Protein AF-A0A7S2SC44-F1 (afdb_monomer)

Organism: NCBI:txid49252

Foldseek 3Di:
DDPVVVPWDDLVPFDQDDPPLCPQLVVLLVCCVVVVVQDDDDVVLCVQWQDDDPDDDDDPDDPVNLLVVLLPPPDDQDFSDHDDEPQLPDKGKFKAFAFADPPDDHTPCCVVRLSNLLSVQVSVCVQCVPDDAFRMKMKIKSTWGGFDADDDQVVDKDWKKKAKEDRKIAFFKAWSSDTHHRHVNIDTDGRHPITMTTDDMGGIMIMMIGIYGPNCPPRHRNVVRD

Mean predicted aligned error: 9.47 Å

Structure (mmCIF, N/CA/C/O backbone):
data_AF-A0A7S2SC44-F1
#
_entry.id   AF-A0A7S2SC44-F1
#
loop_
_atom_site.group_PDB
_atom_site.id
_atom_site.type_symbol
_atom_site.label_atom_id
_atom_site.label_alt_id
_atom_site.label_comp_id
_atom_site.label_asym_id
_atom_site.label_entity_id
_atom_site.label_seq_id
_atom_site.pdbx_PDB_ins_code
_atom_site.Cartn_x
_atom_site.Cartn_y
_atom_site.Cartn_z
_atom_site.occupancy
_atom_site.B_iso_or_equiv
_atom_site.auth_seq_id
_atom_site.auth_comp_id
_atom_site.auth_asym_id
_atom_site.auth_atom_id
_atom_site.pdbx_PDB_model_num
ATOM 1 N N . LYS A 1 1 ? -9.812 -7.711 30.835 1.00 39.62 1 LYS A N 1
ATOM 2 C CA . LYS A 1 1 ? -10.202 -7.037 29.581 1.00 39.62 1 LYS A CA 1
ATOM 3 C C . LYS A 1 1 ? -9.382 -5.769 29.458 1.00 39.62 1 LYS A C 1
ATOM 5 O O . LYS A 1 1 ? -9.345 -5.025 30.430 1.00 39.62 1 LYS A O 1
ATOM 10 N N . THR A 1 2 ? -8.684 -5.566 28.347 1.00 35.69 2 THR A N 1
ATOM 11 C CA . THR A 1 2 ? -7.930 -4.323 28.097 1.00 35.69 2 THR A CA 1
ATOM 12 C C . THR A 1 2 ? -8.835 -3.278 27.451 1.00 35.69 2 THR A C 1
ATOM 14 O O . THR A 1 2 ? -9.804 -3.631 26.785 1.00 35.69 2 THR A O 1
ATOM 17 N N . VAL A 1 3 ? -8.531 -1.991 27.645 1.00 40.31 3 VAL A N 1
ATOM 18 C CA . VAL A 1 3 ? -9.374 -0.860 27.197 1.00 40.31 3 VAL A CA 1
ATOM 19 C C . VAL A 1 3 ? -9.652 -0.893 25.681 1.00 40.31 3 VAL A C 1
ATOM 21 O O . VAL A 1 3 ? -10.729 -0.494 25.236 1.00 40.31 3 VAL A O 1
ATOM 24 N N . ALA A 1 4 ? -8.740 -1.466 24.887 1.00 40.41 4 ALA A N 1
ATOM 25 C CA . ALA A 1 4 ? -8.923 -1.693 23.452 1.00 40.41 4 ALA A CA 1
ATOM 26 C C . ALA A 1 4 ? -10.133 -2.596 23.115 1.00 40.41 4 ALA A C 1
ATOM 28 O O . ALA A 1 4 ? -10.842 -2.325 22.149 1.00 40.41 4 ALA A O 1
ATOM 29 N N . GLU A 1 5 ? -10.432 -3.614 23.932 1.00 40.12 5 GLU A N 1
ATOM 30 C CA . GLU A 1 5 ? -11.558 -4.544 23.715 1.00 40.12 5 GLU A CA 1
ATOM 31 C C . GLU A 1 5 ? -12.936 -3.894 23.943 1.00 40.12 5 GLU A C 1
ATOM 33 O O . GLU A 1 5 ? -13.954 -4.471 23.571 1.00 40.12 5 GLU A O 1
ATOM 38 N N . SER A 1 6 ? -12.988 -2.714 24.571 1.00 51.78 6 SER A N 1
ATOM 39 C CA . SER A 1 6 ? -14.230 -1.955 24.799 1.00 51.78 6 SER A CA 1
ATOM 40 C C . SER A 1 6 ? -14.512 -0.859 23.767 1.00 51.78 6 SER A C 1
ATOM 42 O O . SER A 1 6 ? -15.583 -0.258 23.818 1.00 51.78 6 SER A O 1
ATOM 44 N N . LEU A 1 7 ? -13.577 -0.574 22.853 1.00 61.06 7 LEU A N 1
ATOM 45 C CA . LEU A 1 7 ? -13.681 0.555 21.915 1.00 61.06 7 LEU A CA 1
ATOM 46 C C . LEU A 1 7 ? -14.099 0.160 20.494 1.00 61.06 7 LEU A C 1
ATOM 48 O O . LEU A 1 7 ? -14.551 1.021 19.742 1.00 61.06 7 LEU A O 1
ATOM 52 N N . PHE A 1 8 ? -13.969 -1.115 20.128 1.00 65.94 8 PHE A N 1
ATOM 53 C CA . PHE A 1 8 ? -14.279 -1.608 18.787 1.00 65.94 8 PHE A CA 1
ATOM 54 C C . PHE A 1 8 ? -15.405 -2.651 18.806 1.00 65.94 8 PHE A C 1
ATOM 56 O O . PHE A 1 8 ? -15.542 -3.385 19.788 1.00 65.94 8 PHE A O 1
ATOM 63 N N . PRO A 1 9 ? -16.200 -2.763 17.722 1.00 70.56 9 PRO A N 1
ATOM 64 C CA . PRO A 1 9 ? -17.076 -3.911 17.518 1.00 70.56 9 PRO A CA 1
ATOM 65 C C . PRO A 1 9 ? -16.283 -5.223 17.574 1.00 70.56 9 PRO A C 1
ATOM 67 O O . PRO A 1 9 ? -15.097 -5.259 17.244 1.00 70.56 9 PRO A O 1
ATOM 70 N N . SER A 1 10 ? -16.946 -6.315 17.955 1.00 76.56 10 SER A N 1
ATOM 71 C CA . SER A 1 10 ? -16.330 -7.645 17.912 1.00 76.56 10 SER A CA 1
ATOM 72 C C . SER A 1 10 ? -15.839 -7.959 16.498 1.00 76.56 10 SER A C 1
ATOM 74 O O . SER A 1 10 ? -16.552 -7.721 15.525 1.00 76.56 10 SER A O 1
ATOM 76 N N . ILE A 1 11 ? -14.666 -8.584 16.369 1.00 77.25 11 ILE A N 1
ATOM 77 C CA . ILE A 1 11 ? -14.170 -9.043 15.064 1.00 77.25 11 ILE A CA 1
ATOM 78 C C . ILE A 1 11 ? -15.158 -10.010 14.379 1.00 77.25 11 ILE A C 1
ATOM 80 O O . ILE A 1 11 ? -15.231 -10.067 13.157 1.00 77.25 11 ILE A O 1
ATOM 84 N N . GLY A 1 12 ? -15.985 -10.715 15.163 1.00 73.38 12 GLY A N 1
ATOM 85 C CA . GLY A 1 12 ? -17.048 -11.589 14.663 1.00 73.38 12 GLY A CA 1
ATOM 86 C C . GLY A 1 12 ? -18.268 -10.871 14.069 1.00 73.38 12 GLY A C 1
ATOM 87 O O . GLY A 1 12 ? -19.125 -11.546 13.510 1.00 73.38 12 GLY A O 1
ATOM 88 N N . SER A 1 13 ? -18.373 -9.538 14.173 1.00 76.62 13 SER A N 1
ATOM 89 C CA . SER A 1 13 ? -19.395 -8.739 13.471 1.00 76.62 13 SER A CA 1
ATOM 90 C C . SER A 1 13 ? -18.873 -8.068 12.195 1.00 76.62 13 SER A C 1
ATOM 92 O O . SER A 1 13 ? -19.578 -7.254 11.603 1.00 76.62 13 SER A O 1
ATOM 94 N N . VAL A 1 14 ? -17.637 -8.360 11.781 1.00 82.25 14 VAL A N 1
ATOM 95 C CA . VAL A 1 14 ? -17.070 -7.873 10.519 1.00 82.25 14 VAL A CA 1
ATOM 96 C C . VAL A 1 14 ? -17.658 -8.672 9.363 1.00 82.25 14 VAL A C 1
ATOM 98 O O . VAL A 1 14 ? -17.588 -9.900 9.377 1.00 82.25 14 VAL A O 1
ATOM 101 N N . ASP A 1 15 ? -18.174 -7.993 8.333 1.00 79.94 15 ASP A N 1
ATOM 102 C CA . ASP A 1 15 ? -18.515 -8.671 7.079 1.00 79.94 15 ASP A CA 1
ATOM 103 C C . ASP A 1 15 ? -17.244 -9.304 6.491 1.00 79.94 15 ASP A C 1
ATOM 105 O O . ASP A 1 15 ? -16.274 -8.610 6.154 1.00 79.94 15 ASP A O 1
ATOM 109 N N . SER A 1 16 ? -17.237 -10.634 6.433 1.00 81.00 16 SER A N 1
ATOM 110 C CA . SER A 1 16 ? -16.138 -11.455 5.931 1.00 81.00 16 SER A CA 1
ATOM 111 C C . SER A 1 16 ? -16.135 -11.572 4.407 1.00 81.00 16 SER A C 1
ATOM 113 O O . SER A 1 16 ? -15.175 -12.105 3.846 1.00 81.00 16 SER A O 1
ATOM 115 N N . LYS A 1 17 ? -17.170 -11.060 3.726 1.00 90.81 17 LYS A N 1
ATOM 116 C CA . LYS A 1 17 ? -17.253 -11.036 2.270 1.00 90.81 17 LYS A CA 1
ATOM 117 C C . LYS A 1 17 ? -16.131 -10.182 1.681 1.00 90.81 17 LYS A C 1
ATOM 119 O O . LYS A 1 17 ? -16.064 -8.970 1.874 1.00 90.81 17 LYS A O 1
ATOM 124 N N . VAL A 1 18 ? -15.268 -10.829 0.910 1.00 95.12 18 VAL A N 1
ATOM 125 C CA . VAL A 1 18 ? -14.276 -10.167 0.061 1.00 95.12 18 VAL A CA 1
ATOM 126 C C . VAL A 1 18 ? -14.953 -9.878 -1.284 1.00 95.12 18 VAL A C 1
ATOM 128 O O . VAL A 1 18 ? -15.581 -10.781 -1.839 1.00 95.12 18 VAL A O 1
ATOM 131 N N . PRO A 1 19 ? -14.895 -8.655 -1.838 1.00 97.00 19 PRO A N 1
ATOM 132 C CA . PRO A 1 19 ? -15.383 -8.425 -3.194 1.00 97.00 19 PRO A CA 1
ATOM 133 C C . PRO A 1 19 ? -14.444 -9.097 -4.206 1.00 97.00 19 PRO A C 1
ATOM 135 O O . PRO A 1 19 ? -13.227 -8.966 -4.079 1.00 97.00 19 PRO A O 1
ATOM 138 N N . LEU A 1 20 ? -15.005 -9.754 -5.232 1.00 97.06 20 LEU A N 1
ATOM 139 C CA . LEU A 1 20 ? -14.277 -10.550 -6.243 1.00 97.06 20 LEU A CA 1
ATOM 140 C C . LEU A 1 20 ? -13.011 -9.861 -6.789 1.00 97.06 20 LEU A C 1
ATOM 142 O O . LEU A 1 20 ? -11.980 -10.502 -6.971 1.00 97.06 20 LEU A O 1
ATOM 146 N N . LEU A 1 21 ? -13.080 -8.542 -6.998 1.00 97.75 21 LEU A N 1
ATOM 147 C CA . LEU A 1 21 ? -11.976 -7.707 -7.479 1.00 97.75 21 LEU A CA 1
ATOM 148 C C . LEU A 1 21 ? -10.699 -7.813 -6.616 1.00 97.75 21 LEU A C 1
ATOM 150 O O . LEU A 1 21 ? -9.591 -7.763 -7.142 1.00 97.75 21 LEU A O 1
ATOM 154 N N . TYR A 1 22 ? -10.845 -7.992 -5.302 1.00 98.44 22 TYR A N 1
ATOM 155 C CA . TYR A 1 22 ? -9.735 -8.025 -4.347 1.00 98.44 22 TYR A CA 1
ATOM 156 C C . TYR A 1 22 ? -9.270 -9.443 -3.985 1.00 98.44 22 TYR A C 1
ATOM 158 O O . TYR A 1 22 ? -8.195 -9.592 -3.403 1.00 98.44 22 TYR A O 1
ATOM 166 N N . GLU A 1 23 ? -10.036 -10.491 -4.314 1.00 97.81 23 GLU A N 1
ATOM 167 C CA . GLU A 1 23 ? -9.768 -11.865 -3.856 1.00 97.81 23 GLU A CA 1
ATOM 168 C C . GLU A 1 23 ? -8.374 -12.365 -4.251 1.00 97.81 23 GLU A C 1
ATOM 170 O O . GLU A 1 23 ? -7.640 -12.882 -3.406 1.00 97.81 23 GLU A O 1
ATOM 175 N N . LYS A 1 24 ? -7.972 -12.170 -5.515 1.00 98.56 24 LYS A N 1
ATOM 176 C CA . LYS A 1 24 ? -6.647 -12.571 -6.022 1.00 98.56 24 LYS A CA 1
ATOM 177 C C . LYS A 1 24 ? -5.521 -11.934 -5.201 1.00 98.56 24 LYS A C 1
ATOM 179 O O . LYS A 1 24 ? -4.606 -12.629 -4.763 1.00 98.56 24 LYS A O 1
ATOM 184 N N . VAL A 1 25 ? -5.612 -10.625 -4.967 1.00 98.62 25 VAL A N 1
ATOM 185 C CA . VAL A 1 25 ? -4.594 -9.841 -4.257 1.00 98.62 25 VAL A CA 1
ATOM 186 C C . VAL A 1 25 ? -4.558 -10.192 -2.771 1.00 98.62 25 VAL A C 1
ATOM 188 O O . VAL A 1 25 ? -3.480 -10.446 -2.241 1.00 98.62 25 VAL A O 1
ATOM 191 N N . LEU A 1 26 ? -5.711 -10.294 -2.104 1.00 98.31 26 LEU A N 1
ATOM 192 C CA . LEU A 1 26 ? -5.779 -10.671 -0.690 1.00 98.31 26 LEU A CA 1
ATOM 193 C C . LEU A 1 26 ? -5.256 -12.095 -0.442 1.00 98.31 26 LEU A C 1
ATOM 195 O O . LEU A 1 26 ? -4.536 -12.327 0.529 1.00 98.31 26 LEU A O 1
ATOM 199 N N . ASN A 1 27 ? -5.550 -13.040 -1.339 1.00 98.31 27 ASN A N 1
ATOM 200 C CA . ASN A 1 27 ? -5.006 -14.396 -1.258 1.00 98.31 27 ASN A CA 1
ATOM 201 C C . ASN A 1 27 ? -3.477 -14.417 -1.426 1.00 98.31 27 ASN A C 1
ATOM 203 O O . ASN A 1 27 ? -2.796 -15.161 -0.721 1.00 98.31 27 ASN A O 1
ATOM 207 N N . LEU A 1 28 ? -2.920 -13.590 -2.317 1.00 98.44 28 LEU A N 1
ATOM 208 C CA . LEU A 1 28 ? -1.469 -13.456 -2.494 1.00 98.44 28 LEU A CA 1
ATOM 209 C C . LEU A 1 28 ? -0.793 -12.747 -1.309 1.00 98.44 28 LEU A C 1
ATOM 211 O O . LEU A 1 28 ? 0.295 -13.155 -0.908 1.00 98.44 28 LEU A O 1
ATOM 215 N N . LEU A 1 29 ? -1.447 -11.754 -0.698 1.00 97.50 29 LEU A N 1
ATOM 216 C CA . LEU A 1 29 ? -0.980 -11.094 0.528 1.00 97.50 29 LEU A CA 1
ATOM 217 C C . LEU A 1 29 ? -0.904 -12.067 1.709 1.00 97.50 29 LEU A C 1
ATOM 219 O O . LEU A 1 29 ? 0.131 -12.139 2.366 1.00 97.50 29 LEU A O 1
ATOM 223 N N . ARG A 1 30 ? -1.955 -12.868 1.926 1.00 95.69 30 ARG A N 1
ATOM 224 C CA . ARG A 1 30 ? -1.977 -13.916 2.959 1.00 95.69 30 ARG A CA 1
ATOM 225 C C . ARG A 1 30 ? -0.910 -14.980 2.724 1.00 95.69 30 ARG A C 1
ATOM 227 O O . ARG A 1 30 ? -0.203 -15.339 3.658 1.00 95.69 30 ARG A O 1
ATOM 234 N N . LYS A 1 31 ? -0.732 -15.435 1.476 1.00 96.31 31 LYS A N 1
ATOM 235 C CA . LYS A 1 31 ? 0.372 -16.341 1.113 1.00 96.31 31 LYS A C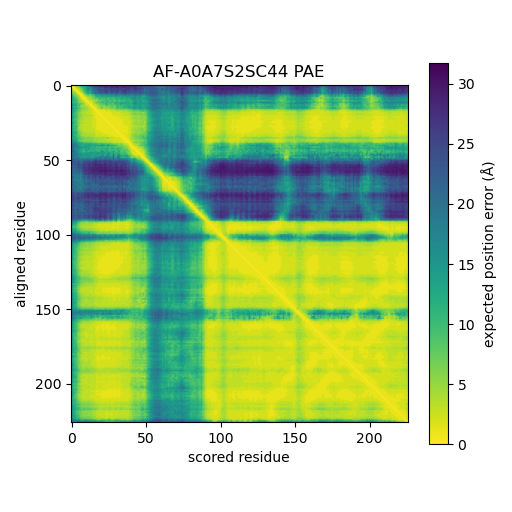A 1
ATOM 236 C C . LYS A 1 31 ? 1.732 -15.737 1.464 1.00 96.31 31 LYS A C 1
ATOM 238 O O . LYS A 1 31 ? 2.528 -16.411 2.110 1.00 96.31 31 LYS A O 1
ATOM 243 N N . ALA A 1 32 ? 1.981 -14.482 1.080 1.00 94.31 32 ALA A N 1
ATOM 244 C CA . ALA A 1 32 ? 3.227 -13.776 1.375 1.00 94.31 32 ALA A CA 1
ATOM 245 C C . ALA A 1 32 ? 3.472 -13.634 2.888 1.00 94.31 32 ALA A C 1
ATOM 247 O O . ALA A 1 32 ? 4.596 -13.846 3.337 1.00 94.31 32 ALA A O 1
ATOM 248 N N . ASP A 1 33 ? 2.434 -13.352 3.678 1.00 91.19 33 ASP A N 1
ATOM 249 C CA . ASP A 1 33 ? 2.507 -13.315 5.143 1.00 91.19 33 ASP A CA 1
ATOM 250 C C . ASP A 1 33 ? 2.930 -14.674 5.729 1.00 91.19 33 ASP A C 1
ATOM 252 O O . ASP A 1 33 ? 3.944 -14.779 6.417 1.00 91.19 33 ASP A O 1
ATOM 256 N N . THR A 1 34 ? 2.232 -15.748 5.345 1.00 91.19 34 THR A N 1
ATOM 257 C CA . THR A 1 34 ? 2.522 -17.122 5.801 1.00 91.19 34 THR A CA 1
ATOM 258 C C . THR A 1 34 ? 3.804 -17.739 5.231 1.00 91.19 34 THR A C 1
ATOM 260 O O . THR A 1 34 ? 4.152 -18.854 5.602 1.00 91.19 34 THR A O 1
ATOM 263 N N . SER A 1 35 ? 4.497 -17.062 4.310 1.00 90.62 35 SER A N 1
ATOM 264 C CA . SER A 1 35 ? 5.649 -17.632 3.592 1.00 90.62 35 SER A CA 1
ATOM 265 C C . SER A 1 35 ? 6.975 -17.573 4.354 1.00 90.62 35 SER A C 1
ATOM 267 O O . SER A 1 35 ? 7.967 -18.089 3.852 1.00 90.62 35 SER A O 1
ATOM 269 N N . GLU A 1 36 ? 7.026 -16.868 5.489 1.00 86.50 36 GLU A N 1
ATOM 270 C CA . GLU A 1 36 ? 8.256 -16.468 6.206 1.00 86.50 36 GLU A CA 1
ATOM 271 C C . GLU A 1 36 ? 9.220 -15.567 5.395 1.00 86.50 36 GLU A C 1
ATOM 273 O O . GLU A 1 36 ? 10.149 -14.989 5.957 1.00 86.50 36 GLU A O 1
ATOM 278 N N . LEU A 1 37 ? 8.964 -15.338 4.100 1.00 88.56 37 LEU A N 1
ATOM 279 C CA . LEU A 1 37 ? 9.754 -14.463 3.225 1.00 88.56 37 LEU A CA 1
ATOM 280 C C . LEU A 1 37 ? 9.399 -12.973 3.360 1.00 88.56 37 LEU A C 1
ATOM 282 O O . LEU A 1 37 ? 9.988 -12.147 2.657 1.00 88.56 37 LEU A O 1
ATOM 286 N N . TRP A 1 38 ? 8.429 -12.606 4.210 1.00 86.50 38 TRP A N 1
ATOM 287 C CA . TRP A 1 38 ? 8.010 -11.211 4.383 1.00 86.50 38 TRP A CA 1
ATOM 288 C C . TRP A 1 38 ? 9.205 -10.345 4.838 1.00 86.50 38 TRP A C 1
ATOM 290 O O . TRP A 1 38 ? 9.718 -10.556 5.939 1.00 86.50 38 TRP A O 1
ATOM 300 N N . PRO A 1 39 ? 9.659 -9.354 4.041 1.00 82.31 39 PRO A N 1
ATOM 301 C CA . PRO A 1 39 ? 10.888 -8.626 4.328 1.00 82.31 39 PRO A CA 1
ATOM 302 C C . PRO A 1 39 ? 10.847 -7.886 5.661 1.00 82.31 39 PRO A C 1
ATOM 304 O O . PRO A 1 39 ? 9.829 -7.297 6.039 1.00 82.31 39 PRO A O 1
ATOM 307 N N . THR A 1 40 ? 11.994 -7.829 6.335 1.00 70.31 40 THR A N 1
ATOM 308 C CA . THR A 1 40 ? 12.164 -6.980 7.512 1.00 70.31 40 THR A CA 1
ATOM 309 C C . THR A 1 40 ? 11.935 -5.513 7.142 1.00 70.31 40 THR A C 1
ATOM 311 O O . THR A 1 40 ? 12.553 -4.962 6.228 1.00 70.31 40 THR A O 1
ATOM 314 N N . THR A 1 41 ? 11.018 -4.867 7.862 1.00 69.12 41 THR A N 1
ATOM 315 C CA . THR A 1 41 ? 10.720 -3.441 7.694 1.00 69.12 41 THR A CA 1
ATOM 316 C C . THR A 1 41 ? 11.985 -2.617 7.938 1.00 69.12 41 THR A C 1
A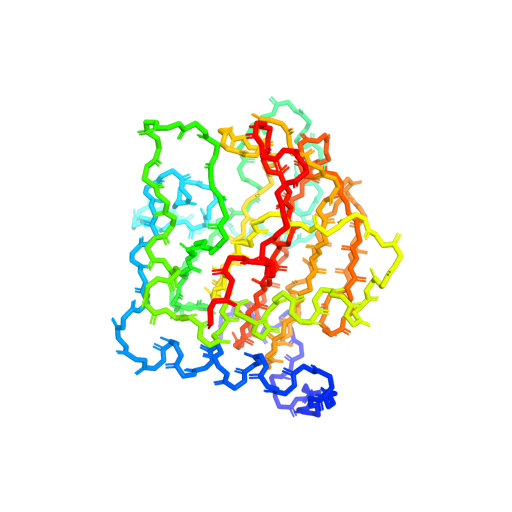TOM 318 O O . THR A 1 41 ? 12.647 -2.781 8.961 1.00 69.12 41 THR A O 1
ATOM 321 N N . THR A 1 42 ? 12.319 -1.698 7.027 1.00 62.38 42 THR A N 1
ATOM 322 C CA . THR A 1 42 ? 13.527 -0.869 7.184 1.00 62.38 42 THR A CA 1
ATOM 323 C C . THR A 1 42 ? 13.438 0.032 8.427 1.00 62.38 42 THR A C 1
ATOM 325 O O . THR A 1 42 ? 12.35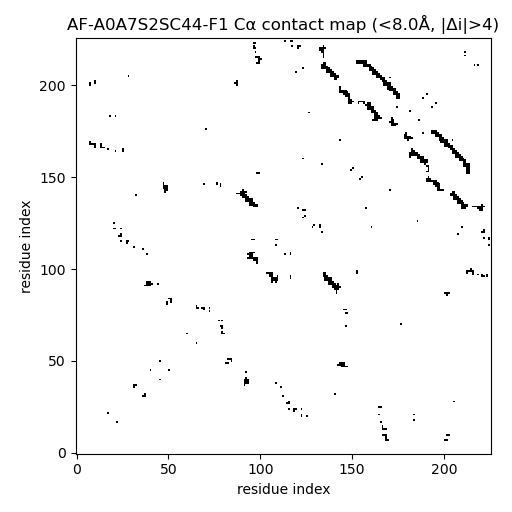1 0.542 8.716 1.00 62.38 42 THR A O 1
ATOM 328 N N . PRO A 1 43 ? 14.555 0.338 9.119 1.00 53.22 43 PRO A N 1
ATOM 329 C CA . PRO A 1 43 ? 14.531 1.182 10.319 1.00 53.22 43 PRO A CA 1
ATOM 330 C C . PRO A 1 43 ? 13.854 2.543 10.108 1.00 53.22 43 PRO A C 1
ATOM 332 O O . PRO A 1 43 ? 13.098 3.005 10.955 1.00 53.22 43 PRO A O 1
ATOM 335 N N . LYS A 1 44 ? 14.025 3.163 8.930 1.00 58.66 44 LYS A N 1
ATOM 336 C CA . LYS A 1 44 ? 13.341 4.423 8.589 1.00 58.66 44 LYS A CA 1
ATOM 337 C C . LYS A 1 44 ? 11.812 4.286 8.552 1.00 58.66 44 LYS A C 1
ATOM 339 O O . LYS A 1 44 ? 11.129 5.216 8.969 1.00 58.66 44 LYS A O 1
ATOM 344 N N . ARG A 1 45 ? 11.273 3.149 8.088 1.00 59.25 45 ARG A N 1
ATOM 345 C CA . ARG A 1 45 ? 9.827 2.862 8.142 1.00 59.25 45 ARG A CA 1
ATOM 346 C C . ARG A 1 45 ? 9.378 2.477 9.556 1.00 59.25 45 ARG A C 1
ATOM 348 O O . ARG A 1 45 ? 8.316 2.920 9.975 1.00 59.25 45 ARG A O 1
ATOM 355 N N . GLN A 1 46 ? 10.207 1.766 10.325 1.00 56.41 46 GLN A N 1
ATOM 356 C CA . GLN A 1 46 ? 9.922 1.463 11.737 1.00 56.41 46 GLN A CA 1
ATOM 357 C C . GLN A 1 46 ? 9.743 2.732 12.595 1.00 56.41 46 GLN A C 1
ATOM 359 O O . GLN A 1 46 ? 8.920 2.722 13.500 1.00 56.41 46 GLN A O 1
ATOM 364 N N . LEU A 1 47 ? 10.439 3.839 12.290 1.00 49.00 47 LEU A N 1
ATOM 365 C CA . LEU A 1 47 ? 10.294 5.116 13.015 1.00 49.00 47 LEU A CA 1
ATOM 366 C C . LEU A 1 47 ? 8.915 5.786 12.839 1.00 49.00 47 LEU A C 1
ATOM 368 O O . LEU A 1 47 ? 8.415 6.419 13.775 1.00 49.00 47 LEU A O 1
ATOM 372 N N . VAL A 1 48 ? 8.312 5.681 11.647 1.00 52.25 48 VAL A N 1
ATOM 373 C CA . VAL A 1 48 ? 6.968 6.229 11.360 1.00 52.25 48 VAL A CA 1
ATOM 374 C C . VAL A 1 48 ? 5.852 5.241 11.685 1.00 52.25 48 VAL A C 1
ATOM 376 O O . VAL A 1 48 ? 4.736 5.660 11.980 1.00 52.25 48 VAL A O 1
ATOM 379 N N . MET A 1 49 ? 6.147 3.944 11.695 1.00 52.47 49 MET A N 1
ATOM 380 C CA . MET A 1 49 ? 5.291 2.939 12.315 1.00 52.47 49 MET A CA 1
ATOM 381 C C . MET A 1 49 ? 5.343 3.078 13.845 1.00 52.47 49 MET A C 1
ATOM 383 O O . MET A 1 49 ? 6.243 3.701 14.415 1.00 52.47 49 MET A O 1
ATOM 387 N N . ILE A 1 50 ? 4.345 2.536 14.538 1.00 51.47 50 ILE A N 1
ATOM 388 C CA . ILE A 1 50 ? 4.365 2.495 16.002 1.00 51.47 50 ILE A CA 1
ATOM 389 C C . ILE A 1 50 ? 5.255 1.325 16.436 1.00 51.47 50 ILE A C 1
ATOM 391 O O . ILE A 1 50 ? 4.805 0.187 16.498 1.00 51.47 50 ILE A O 1
ATOM 395 N N . SER A 1 51 ? 6.530 1.620 16.700 1.00 35.59 51 SER A N 1
ATOM 396 C CA . SER A 1 51 ? 7.468 0.699 17.347 1.00 35.59 51 SER A CA 1
ATOM 397 C C . SER A 1 51 ? 7.413 0.823 18.869 1.00 35.59 51 SER A C 1
ATOM 399 O O . SER A 1 51 ? 7.233 1.919 19.412 1.00 35.59 51 SER A O 1
ATOM 401 N N . THR A 1 52 ? 7.620 -0.303 19.536 1.00 45.69 52 THR A N 1
ATOM 402 C CA . THR A 1 52 ? 7.582 -0.483 20.983 1.00 45.69 52 THR A CA 1
ATOM 403 C C . THR A 1 52 ? 8.976 -0.533 21.587 1.00 45.69 52 THR A C 1
ATOM 405 O O . THR A 1 52 ? 9.849 -1.232 21.090 1.00 45.69 52 THR A O 1
ATOM 408 N N . ASN A 1 53 ? 9.148 0.187 22.692 1.00 31.69 53 ASN A N 1
ATOM 409 C CA . ASN A 1 53 ? 10.126 -0.138 23.720 1.00 31.69 53 ASN A CA 1
ATOM 410 C C . ASN A 1 53 ? 9.344 -0.359 25.017 1.00 31.69 53 ASN A C 1
ATOM 412 O O . ASN A 1 53 ? 8.297 0.262 25.229 1.00 31.69 53 ASN A O 1
ATOM 416 N N . GLU A 1 54 ? 9.856 -1.241 25.866 1.00 37.62 54 GLU A N 1
ATOM 417 C CA . GLU A 1 54 ? 9.443 -1.312 27.265 1.00 37.62 54 GLU A CA 1
ATOM 418 C C . GLU A 1 54 ? 9.873 -0.021 27.996 1.00 37.62 54 GLU A C 1
ATOM 420 O O . GLU A 1 54 ? 10.679 0.750 27.475 1.00 37.62 54 GLU A O 1
ATOM 425 N N . ASP A 1 55 ? 9.304 0.221 29.179 1.00 38.06 55 ASP A N 1
ATOM 426 C CA . ASP A 1 55 ? 9.451 1.447 29.983 1.00 38.06 55 ASP A CA 1
ATOM 427 C C . ASP A 1 55 ? 8.800 2.732 29.430 1.00 38.06 55 ASP A C 1
ATOM 429 O O . ASP A 1 55 ? 9.473 3.690 29.064 1.00 38.06 55 ASP A O 1
ATOM 433 N N . GLU A 1 56 ? 7.469 2.839 29.547 1.00 39.97 56 GLU A N 1
ATOM 434 C CA . GLU A 1 56 ? 6.863 4.074 30.078 1.00 39.97 56 GLU A CA 1
ATOM 435 C C . GLU A 1 56 ? 5.475 3.819 30.702 1.00 39.97 56 GLU A C 1
ATOM 437 O O . GLU A 1 56 ? 4.735 2.919 30.301 1.00 39.97 56 GLU A O 1
ATOM 442 N N . LYS A 1 57 ? 5.152 4.572 31.762 1.00 37.41 57 LYS A N 1
ATOM 443 C CA . LYS A 1 57 ? 3.999 4.314 32.645 1.00 37.41 57 LYS A CA 1
ATOM 444 C C . LYS A 1 57 ? 2.660 4.641 31.980 1.00 37.41 57 LYS A C 1
ATOM 446 O O . LYS A 1 57 ? 2.547 5.596 31.216 1.00 37.41 57 LYS A O 1
ATOM 451 N N . GLU A 1 58 ? 1.629 3.886 32.360 1.00 39.38 58 GLU A N 1
ATOM 452 C CA . GLU A 1 58 ? 0.242 4.096 31.936 1.00 39.38 58 GLU A CA 1
ATOM 453 C C . GLU A 1 58 ? -0.235 5.524 32.240 1.00 39.38 58 GLU A C 1
ATOM 455 O O . GLU A 1 58 ? -0.400 5.915 33.393 1.00 39.38 58 GLU A O 1
ATOM 460 N N . ASN A 1 59 ? -0.488 6.289 31.177 1.00 38.94 59 ASN A N 1
ATOM 461 C CA . ASN A 1 59 ? -1.322 7.482 31.203 1.00 38.94 59 ASN A CA 1
ATOM 462 C C . ASN A 1 59 ? -2.539 7.199 30.316 1.00 38.94 59 ASN A C 1
ATOM 464 O O . ASN A 1 59 ? -2.438 7.249 29.088 1.00 38.94 59 ASN A O 1
ATOM 468 N N . ASP A 1 60 ? -3.677 6.892 30.947 1.00 39.06 60 ASP A N 1
ATOM 469 C CA . ASP A 1 60 ? -4.976 6.639 30.305 1.00 39.06 60 ASP A CA 1
ATOM 470 C C . ASP A 1 60 ? -5.531 7.911 29.631 1.00 39.06 60 ASP A C 1
ATOM 472 O O . ASP A 1 60 ? -6.481 8.559 30.074 1.00 39.06 60 ASP A O 1
ATOM 476 N N . THR A 1 61 ? -4.923 8.297 28.511 1.00 42.47 61 THR A N 1
ATOM 477 C CA . THR A 1 61 ? -5.471 9.307 27.603 1.00 42.47 61 THR A CA 1
ATOM 478 C C . THR A 1 61 ? -6.498 8.669 26.673 1.00 42.47 61 THR A C 1
ATOM 480 O O . THR A 1 61 ? -6.150 7.933 25.752 1.00 42.47 61 THR A O 1
ATOM 483 N N . CYS A 1 62 ? -7.776 8.987 26.902 1.00 41.75 62 CYS A N 1
ATOM 484 C CA . CYS A 1 62 ? -8.900 8.554 26.068 1.00 41.75 62 CYS A CA 1
ATOM 485 C C . CYS A 1 62 ? -8.662 8.848 24.571 1.00 41.75 62 CYS A C 1
ATOM 487 O O . CYS A 1 62 ? -8.094 9.884 24.214 1.00 41.75 62 CYS A O 1
ATOM 489 N N . LEU A 1 63 ? -9.158 7.971 23.688 1.00 40.97 63 LEU A N 1
ATOM 490 C CA . LEU A 1 63 ? -9.004 8.076 22.230 1.00 40.97 63 LEU A CA 1
ATOM 491 C C . LEU A 1 63 ? -9.427 9.453 21.682 1.00 40.97 63 LEU A C 1
ATOM 493 O O . LEU A 1 63 ? -8.796 9.965 20.759 1.00 40.97 63 LEU A O 1
ATOM 497 N N . SER A 1 64 ? -10.452 10.078 22.271 1.00 39.03 64 SER A N 1
ATOM 498 C CA . SER A 1 64 ? -10.902 11.431 21.919 1.00 39.03 64 SER A CA 1
ATOM 499 C C . SER A 1 64 ? -9.880 12.512 22.285 1.00 39.03 64 SER A C 1
ATOM 501 O O . SER A 1 64 ? -9.612 13.390 21.470 1.00 39.03 64 SER A O 1
ATOM 503 N N . ALA A 1 65 ? -9.241 12.426 23.455 1.00 44.25 65 ALA A N 1
ATOM 504 C CA . ALA A 1 65 ? -8.167 13.337 23.853 1.00 44.25 65 ALA A CA 1
ATOM 505 C C . ALA A 1 65 ? -6.927 13.171 22.957 1.00 44.25 65 ALA A C 1
ATOM 507 O O . ALA A 1 65 ? -6.307 14.160 22.568 1.00 44.25 65 ALA A O 1
ATOM 508 N N . ALA A 1 66 ? -6.605 11.935 22.566 1.00 45.47 66 ALA A N 1
ATOM 509 C CA . ALA A 1 66 ? -5.527 11.651 21.624 1.00 45.47 66 ALA A CA 1
ATOM 510 C C . ALA A 1 66 ? -5.851 12.124 20.188 1.00 45.47 66 ALA A C 1
ATOM 512 O O . ALA A 1 66 ? -4.977 12.674 19.523 1.00 45.47 66 ALA A O 1
ATOM 513 N N . LEU A 1 67 ? -7.105 12.010 19.727 1.00 46.06 67 LEU A N 1
ATOM 514 C CA . LEU A 1 67 ? -7.579 12.593 18.459 1.00 46.06 67 LEU A CA 1
ATOM 515 C C . LEU A 1 67 ? -7.475 14.125 18.458 1.00 46.06 67 LEU A C 1
ATOM 517 O O . LEU A 1 67 ? -6.900 14.691 17.530 1.00 46.06 67 LEU A O 1
ATOM 521 N N . ILE A 1 68 ? -7.954 14.786 19.517 1.00 51.66 68 ILE A N 1
ATOM 522 C CA . ILE A 1 68 ? -7.853 16.245 19.682 1.00 51.66 68 ILE A CA 1
ATOM 523 C C . ILE A 1 68 ? -6.380 16.677 19.682 1.00 51.66 68 ILE A C 1
ATOM 525 O O . ILE A 1 68 ? -6.011 17.607 18.968 1.00 51.66 68 ILE A O 1
ATOM 529 N N . LYS A 1 69 ? -5.513 15.962 20.414 1.00 52.09 69 LYS A N 1
ATOM 530 C CA . LYS A 1 69 ? -4.061 16.201 20.437 1.00 52.09 69 LYS A CA 1
ATOM 531 C C . LYS A 1 69 ? -3.401 15.952 19.075 1.00 52.09 69 LYS A C 1
ATOM 533 O O . LYS A 1 69 ? -2.484 16.677 18.711 1.00 52.09 69 LYS A O 1
ATOM 538 N N . ALA A 1 70 ? -3.855 14.965 18.299 1.00 48.78 70 ALA A N 1
ATOM 539 C CA . ALA A 1 70 ? -3.357 14.711 16.945 1.00 48.78 70 ALA A CA 1
ATOM 540 C C . ALA A 1 70 ? -3.714 15.856 15.987 1.00 48.78 70 ALA A C 1
ATOM 542 O O . ALA A 1 70 ? -2.854 16.304 15.225 1.00 48.78 70 ALA A O 1
ATOM 543 N N . GLN A 1 71 ? -4.957 16.342 16.060 1.00 50.56 71 GLN A N 1
ATOM 544 C CA . GLN A 1 71 ? -5.472 17.459 15.266 1.00 50.56 71 GLN A CA 1
ATOM 545 C C . GLN A 1 71 ? -4.816 18.797 15.647 1.00 50.56 71 GLN A C 1
ATOM 547 O O . GLN A 1 71 ? -4.512 19.589 14.761 1.00 50.56 71 GLN A O 1
ATOM 552 N N . SER A 1 72 ? -4.525 19.035 16.932 1.00 52.06 72 SER A N 1
ATOM 553 C CA . SER A 1 72 ? -3.866 20.267 17.397 1.00 52.06 72 SER A CA 1
ATOM 554 C C . SER A 1 72 ? -2.336 20.270 17.263 1.00 52.06 72 SER A C 1
ATOM 556 O O . SER A 1 72 ? -1.729 21.340 17.312 1.00 52.06 72 SER A O 1
ATOM 558 N N . ASN A 1 73 ? -1.690 19.115 17.043 1.00 48.25 73 ASN A N 1
ATOM 559 C CA . ASN A 1 73 ? -0.241 19.018 16.809 1.00 48.25 73 ASN A CA 1
ATOM 560 C C . ASN A 1 73 ? 0.157 19.458 15.383 1.00 48.25 73 ASN A C 1
ATOM 562 O O . ASN A 1 73 ? 0.637 18.660 14.577 1.00 48.25 73 ASN A O 1
ATOM 566 N N . SER A 1 74 ? -0.012 20.745 15.076 1.00 46.38 74 SER A N 1
ATOM 567 C CA . SER A 1 74 ? 0.489 21.370 13.842 1.00 46.38 74 SER A CA 1
ATOM 568 C C . SER A 1 74 ? 2.006 21.616 13.864 1.00 46.38 74 SER A C 1
ATOM 570 O O . SER A 1 74 ? 2.636 21.647 12.811 1.00 46.38 74 SER A O 1
ATOM 572 N N . GLY A 1 75 ? 2.602 21.775 15.055 1.00 42.31 75 GLY A N 1
ATOM 573 C CA . GLY A 1 75 ? 4.005 22.181 15.222 1.00 42.31 75 GLY A CA 1
ATOM 574 C C . GLY A 1 75 ? 4.997 21.088 15.642 1.00 42.31 75 GLY A C 1
ATOM 575 O O . GLY A 1 75 ? 6.197 21.263 15.441 1.00 42.31 75 GLY A O 1
ATOM 576 N N . THR A 1 76 ? 4.550 19.962 16.216 1.00 41.53 76 THR A N 1
ATOM 577 C CA . THR A 1 76 ? 5.463 18.896 16.678 1.00 41.53 76 THR A CA 1
ATOM 578 C C . THR A 1 76 ? 5.212 17.575 15.955 1.00 41.53 76 THR A C 1
ATOM 580 O O . THR A 1 76 ? 4.084 17.094 15.864 1.00 41.53 76 THR A O 1
ATOM 583 N N . ARG A 1 77 ? 6.290 16.940 15.471 1.00 44.06 77 ARG A N 1
ATOM 584 C CA . ARG A 1 77 ? 6.271 15.605 14.833 1.00 44.06 77 ARG A CA 1
ATOM 585 C C . ARG A 1 77 ? 6.036 14.452 15.831 1.00 44.06 77 ARG A C 1
ATOM 587 O O . ARG A 1 77 ? 6.305 13.298 15.514 1.00 44.06 77 ARG A O 1
ATOM 594 N N . ALA A 1 78 ? 5.578 14.752 17.046 1.00 41.38 78 ALA A N 1
ATOM 595 C CA . ALA A 1 78 ? 5.339 13.764 18.088 1.00 41.38 78 ALA A CA 1
ATOM 596 C C . ALA A 1 78 ? 3.985 13.065 17.885 1.00 41.38 78 ALA A C 1
ATOM 598 O O . ALA A 1 78 ? 2.964 13.713 17.629 1.00 41.38 78 ALA A O 1
ATOM 599 N N . SER A 1 79 ? 3.975 11.738 18.040 1.00 41.22 79 SER A N 1
ATOM 600 C CA . SER A 1 79 ? 2.744 10.942 18.045 1.00 41.22 79 SER A CA 1
ATOM 601 C C . SER A 1 79 ? 1.810 11.407 19.164 1.00 41.22 79 SER A C 1
ATOM 603 O O . SER A 1 79 ? 2.242 11.631 20.294 1.00 41.22 79 SER A O 1
ATOM 605 N N . ALA A 1 80 ? 0.515 11.512 18.868 1.00 39.06 80 ALA A N 1
ATOM 606 C CA . ALA A 1 80 ? -0.505 11.749 19.888 1.00 39.06 80 ALA A CA 1
ATOM 607 C C . ALA A 1 80 ? -0.929 10.463 20.629 1.00 39.06 80 ALA A C 1
ATOM 609 O O . ALA A 1 80 ? -1.701 10.548 21.581 1.00 39.06 80 ALA A O 1
ATOM 610 N N . TYR A 1 81 ? -0.422 9.302 20.198 1.00 41.31 81 TYR A N 1
ATOM 611 C CA . TYR A 1 81 ? -0.779 7.975 20.697 1.00 41.31 81 TYR A CA 1
ATOM 612 C C . TYR A 1 81 ? 0.463 7.161 21.087 1.00 41.31 81 TYR A C 1
ATOM 614 O O . TYR A 1 81 ? 1.468 7.186 20.365 1.00 41.31 81 TYR A O 1
ATOM 622 N N . THR A 1 82 ? 0.332 6.372 22.154 1.00 38.97 82 THR A N 1
ATOM 623 C CA . THR A 1 82 ? 1.307 5.381 22.636 1.00 38.97 82 THR A CA 1
ATOM 624 C C . THR A 1 82 ? 0.563 4.059 22.838 1.00 38.97 82 THR A C 1
ATOM 626 O O . THR A 1 82 ? -0.479 4.054 23.487 1.00 38.97 82 THR A O 1
ATOM 629 N N . PHE A 1 83 ? 1.056 2.950 22.276 1.00 42.88 83 PHE A N 1
ATOM 630 C CA . PHE A 1 83 ? 0.398 1.635 22.333 1.00 42.88 83 PHE A CA 1
ATOM 631 C C . PHE A 1 83 ? 1.417 0.502 22.543 1.00 42.88 83 PHE A C 1
ATOM 633 O O . PHE A 1 83 ? 2.578 0.642 22.163 1.00 42.88 83 PHE A O 1
ATOM 640 N N . LYS A 1 84 ? 0.970 -0.606 23.157 1.00 36.22 84 LYS A N 1
ATOM 641 C CA . LYS A 1 84 ? 1.775 -1.808 23.451 1.00 36.22 84 LYS A CA 1
ATOM 642 C C . LYS A 1 84 ? 1.843 -2.759 22.246 1.00 36.22 84 LYS A C 1
ATOM 644 O O . LYS A 1 84 ? 0.954 -2.773 21.395 1.00 36.22 84 LYS A O 1
ATOM 649 N N . GLU A 1 85 ? 2.884 -3.587 22.213 1.00 37.88 85 GLU A N 1
ATOM 650 C CA . GLU A 1 85 ? 3.091 -4.616 21.191 1.00 37.88 85 GLU A CA 1
ATOM 651 C C . GLU A 1 85 ? 2.077 -5.758 21.360 1.00 37.88 85 GLU A C 1
ATOM 653 O O . GLU A 1 85 ? 1.443 -5.901 22.406 1.00 37.88 85 GLU A O 1
ATOM 658 N N . GLY A 1 86 ? 1.891 -6.579 20.326 1.00 38.19 86 GLY A N 1
ATOM 659 C CA . GLY A 1 86 ? 1.077 -7.796 20.426 1.00 38.19 86 GLY A CA 1
ATOM 660 C C . GLY A 1 86 ? -0.448 -7.606 20.418 1.00 38.19 86 GLY A C 1
ATOM 661 O O . GLY A 1 86 ? -1.150 -8.585 20.197 1.00 38.19 86 GLY A O 1
ATOM 662 N N . GLN A 1 87 ? -0.989 -6.386 20.547 1.00 43.59 87 GLN A N 1
ATOM 663 C CA . GLN A 1 87 ? -2.438 -6.132 20.362 1.00 43.59 87 GLN A CA 1
ATOM 664 C C . GLN A 1 87 ? -2.851 -5.870 18.893 1.00 43.59 87 GLN A C 1
ATOM 666 O O . GLN A 1 87 ? -4.033 -5.746 18.586 1.00 43.59 87 GLN A O 1
ATOM 671 N N . GLY A 1 88 ? -1.873 -5.866 17.983 1.00 38.47 88 GLY A N 1
ATOM 672 C CA . GLY A 1 88 ? -2.014 -5.887 16.517 1.00 38.47 88 GLY A CA 1
ATOM 673 C C . GLY A 1 88 ? -0.769 -6.509 15.862 1.00 38.47 88 GLY A C 1
ATOM 674 O O . GLY A 1 88 ? -0.261 -6.027 14.851 1.00 38.47 88 GLY A O 1
ATOM 675 N N . GLY A 1 89 ? -0.178 -7.499 16.539 1.00 34.09 89 GLY A N 1
ATOM 676 C CA . GLY A 1 89 ? 1.230 -7.867 16.393 1.00 34.09 89 GLY A CA 1
ATOM 677 C C . GLY A 1 89 ? 1.569 -8.708 15.165 1.00 34.09 89 GLY A C 1
ATOM 678 O O . GLY A 1 89 ? 1.573 -9.926 15.257 1.00 34.09 89 GLY A O 1
ATOM 679 N N . ALA A 1 90 ? 1.935 -8.045 14.064 1.00 48.28 90 ALA A N 1
ATOM 680 C CA . ALA A 1 90 ? 2.970 -8.489 13.116 1.00 48.28 90 ALA A CA 1
ATOM 681 C C . ALA A 1 90 ? 3.255 -7.362 12.103 1.00 48.28 90 ALA A C 1
ATOM 683 O O . ALA A 1 90 ? 2.997 -7.506 10.909 1.00 48.28 90 ALA A O 1
ATOM 684 N N . SER A 1 91 ? 3.721 -6.190 12.542 1.00 67.94 91 SER A N 1
ATOM 685 C CA . SER A 1 91 ? 3.810 -5.036 11.632 1.00 67.94 91 SER A CA 1
ATOM 686 C C . SER A 1 91 ? 4.907 -5.216 10.565 1.00 67.94 91 SER A C 1
ATOM 688 O O . SER A 1 91 ? 6.048 -5.565 10.868 1.00 67.94 91 SER A O 1
ATOM 690 N N . GLY A 1 92 ? 4.558 -5.026 9.291 1.00 80.88 92 GLY A N 1
ATOM 691 C CA . GLY A 1 92 ? 5.432 -5.316 8.155 1.00 80.88 92 GLY A CA 1
ATOM 692 C C . GLY A 1 92 ? 5.197 -4.363 6.987 1.00 80.88 92 GLY A C 1
ATOM 693 O O . GLY A 1 92 ? 4.052 -4.128 6.608 1.00 80.88 92 GLY A O 1
ATOM 694 N N . SER A 1 93 ? 6.266 -3.830 6.390 1.00 88.38 93 SER A N 1
ATOM 695 C CA . SER A 1 93 ? 6.171 -2.990 5.189 1.00 88.38 93 SER A CA 1
ATOM 696 C C . SER A 1 93 ? 7.343 -3.222 4.239 1.00 88.38 93 SER A C 1
ATOM 698 O O . SER A 1 93 ? 8.502 -3.043 4.618 1.00 88.38 93 SER A O 1
ATOM 700 N N . PHE A 1 94 ? 7.032 -3.549 2.985 1.00 92.38 94 PHE A N 1
ATOM 701 C CA . PHE A 1 94 ? 7.993 -3.597 1.882 1.00 92.38 94 PHE A CA 1
ATOM 702 C C . PHE A 1 94 ? 7.482 -2.787 0.683 1.00 92.38 94 PHE A C 1
ATOM 704 O O . PHE A 1 94 ? 6.477 -2.076 0.774 1.00 92.38 94 PHE A O 1
ATOM 711 N N . SER A 1 95 ? 8.210 -2.817 -0.430 1.00 94.44 95 SER A N 1
ATOM 712 C CA . SER A 1 95 ? 7.771 -2.205 -1.684 1.00 94.44 95 SER A CA 1
ATOM 713 C C . SER A 1 95 ? 8.010 -3.126 -2.871 1.00 94.44 95 SER A C 1
ATOM 715 O O . SER A 1 95 ? 8.854 -4.023 -2.804 1.00 94.44 95 SER A O 1
ATOM 717 N N . VAL A 1 96 ? 7.259 -2.867 -3.938 1.00 96.31 96 VAL A N 1
ATOM 718 C CA . VAL A 1 96 ? 7.415 -3.461 -5.270 1.00 96.31 96 VAL A CA 1
ATOM 719 C C . VAL A 1 96 ? 7.333 -2.370 -6.343 1.00 96.31 96 VAL A C 1
ATOM 721 O O . VAL A 1 96 ? 6.893 -1.260 -6.043 1.00 96.31 96 VAL A O 1
ATOM 724 N N . GLY A 1 97 ? 7.741 -2.672 -7.574 1.00 95.88 97 GLY A N 1
ATOM 725 C CA . GLY A 1 97 ? 7.802 -1.714 -8.683 1.00 95.88 97 GLY A CA 1
ATOM 726 C C . GLY A 1 97 ? 9.192 -1.100 -8.865 1.00 95.88 97 GLY A C 1
ATOM 727 O O . GLY A 1 97 ? 10.196 -1.754 -8.581 1.00 95.88 97 GLY A O 1
ATOM 728 N N . ALA A 1 98 ? 9.259 0.137 -9.354 1.00 94.31 98 ALA A N 1
ATOM 729 C CA . ALA A 1 98 ? 10.508 0.868 -9.573 1.00 94.31 98 ALA A CA 1
ATOM 730 C C . ALA A 1 98 ? 10.916 1.740 -8.373 1.00 94.31 98 ALA A C 1
ATOM 732 O O . ALA A 1 98 ? 10.089 2.122 -7.546 1.00 94.31 98 ALA A O 1
ATOM 733 N N . MET A 1 99 ? 12.199 2.095 -8.311 1.00 89.62 99 MET A N 1
ATOM 734 C CA . MET A 1 99 ? 12.764 3.142 -7.453 1.00 89.62 99 MET A CA 1
ATOM 735 C C . MET A 1 99 ? 13.719 4.025 -8.277 1.00 89.62 99 MET A C 1
ATOM 737 O O . MET A 1 99 ? 14.397 3.501 -9.168 1.00 89.62 99 MET A O 1
ATOM 741 N N . PRO A 1 100 ? 13.799 5.341 -7.998 1.00 87.19 100 PRO A N 1
ATOM 742 C CA . PRO A 1 100 ? 14.479 6.294 -8.870 1.00 87.19 100 PRO A CA 1
ATOM 743 C C . PRO A 1 100 ? 16.005 6.211 -8.765 1.00 87.19 100 PRO A C 1
ATOM 745 O O . PRO A 1 100 ? 16.561 6.098 -7.675 1.00 87.19 100 PRO A O 1
ATOM 748 N N . GLY A 1 101 ? 16.679 6.370 -9.906 1.00 77.31 101 GLY A N 1
ATOM 749 C CA . GLY A 1 101 ? 18.137 6.474 -10.005 1.00 77.31 101 GLY A CA 1
ATOM 750 C C . GLY A 1 101 ? 18.874 5.135 -10.150 1.00 77.31 101 GLY A C 1
ATOM 751 O O . GLY A 1 101 ? 18.629 4.173 -9.430 1.00 77.31 101 GLY A O 1
ATOM 752 N N . VAL A 1 102 ? 19.868 5.106 -11.045 1.00 67.12 102 VAL A N 1
ATOM 753 C CA . VAL A 1 102 ? 20.723 3.931 -11.347 1.00 67.12 102 VAL A CA 1
ATOM 754 C C . VAL A 1 102 ? 21.564 3.412 -10.171 1.00 67.12 102 VAL A C 1
ATOM 756 O O . VAL A 1 102 ? 22.139 2.333 -10.263 1.00 67.12 102 VAL A O 1
ATOM 759 N N . GLN A 1 103 ? 21.653 4.168 -9.075 1.00 66.50 103 GLN A N 1
ATOM 760 C CA . GLN A 1 103 ? 22.389 3.797 -7.859 1.00 66.50 103 GLN A CA 1
ATOM 761 C C . GLN A 1 103 ? 21.478 3.239 -6.753 1.00 66.50 103 GLN A C 1
ATOM 763 O O . GLN A 1 103 ? 21.977 2.801 -5.717 1.00 66.50 103 GLN A O 1
ATOM 768 N N . CYS A 1 104 ? 20.154 3.256 -6.939 1.00 71.06 104 CYS A N 1
ATOM 769 C CA . CYS A 1 104 ? 19.213 2.687 -5.984 1.00 71.06 104 CYS A CA 1
ATOM 770 C C . CYS A 1 104 ? 18.895 1.231 -6.338 1.00 71.06 104 CYS A C 1
ATOM 772 O O . CYS A 1 104 ? 18.454 0.926 -7.448 1.00 71.06 104 CYS A O 1
ATOM 774 N N . GLU A 1 105 ? 19.080 0.331 -5.367 1.00 82.56 105 GLU A N 1
ATOM 775 C CA . GLU A 1 105 ? 18.594 -1.044 -5.480 1.00 82.56 105 GLU A CA 1
ATOM 776 C C . GLU A 1 105 ? 17.077 -1.042 -5.698 1.00 82.56 105 GLU A C 1
ATOM 778 O O . GLU A 1 105 ? 16.323 -0.387 -4.971 1.00 82.56 105 GLU A O 1
ATOM 783 N N . GLN A 1 106 ? 16.629 -1.800 -6.698 1.00 91.44 106 GLN A N 1
ATOM 784 C CA . GLN A 1 106 ? 15.205 -2.000 -6.937 1.00 91.44 106 GLN A CA 1
ATOM 785 C C . GLN A 1 106 ? 14.593 -2.849 -5.806 1.00 91.44 106 GLN A C 1
ATOM 787 O O . GLN A 1 106 ? 15.298 -3.653 -5.185 1.00 91.44 106 GLN A O 1
ATOM 792 N N . PRO A 1 107 ? 13.294 -2.691 -5.493 1.00 92.25 107 PRO A N 1
ATOM 793 C CA . PRO A 1 107 ? 12.698 -3.328 -4.326 1.00 92.25 107 PRO A CA 1
ATOM 794 C C . PRO A 1 107 ? 12.794 -4.860 -4.365 1.00 92.25 107 PRO A C 1
ATOM 796 O O . PRO A 1 107 ? 12.313 -5.506 -5.293 1.00 92.25 107 PRO A O 1
ATOM 799 N N . LYS A 1 108 ? 13.341 -5.465 -3.300 1.00 92.75 108 LYS A N 1
ATOM 800 C CA . LYS A 1 108 ? 13.471 -6.934 -3.166 1.00 92.75 108 LYS A CA 1
ATOM 801 C C . LYS A 1 108 ? 12.134 -7.680 -3.283 1.00 92.75 108 LYS A C 1
ATOM 803 O O . LYS A 1 108 ? 12.119 -8.842 -3.681 1.00 92.75 108 LYS A O 1
ATOM 808 N N . GLY A 1 109 ? 11.019 -7.008 -2.985 1.00 94.44 109 GLY A N 1
ATOM 809 C CA . GLY A 1 109 ? 9.671 -7.545 -3.171 1.00 94.44 109 GLY A CA 1
ATOM 810 C C . GLY A 1 109 ? 9.364 -7.954 -4.617 1.00 94.44 109 GLY A C 1
ATOM 811 O O . GLY A 1 109 ? 8.590 -8.886 -4.804 1.00 94.44 109 GLY A O 1
ATOM 812 N N . ASN A 1 110 ? 10.006 -7.334 -5.618 1.00 95.19 110 ASN A N 1
ATOM 813 C CA . ASN A 1 110 ? 9.849 -7.695 -7.033 1.00 95.19 110 ASN A CA 1
ATOM 814 C C . ASN A 1 110 ? 10.248 -9.158 -7.284 1.00 95.19 110 ASN A C 1
ATOM 816 O O . ASN A 1 110 ? 9.562 -9.881 -7.998 1.00 95.19 110 ASN A O 1
ATOM 820 N N . THR A 1 111 ? 11.352 -9.595 -6.670 1.00 95.06 111 THR A N 1
ATOM 821 C CA . THR A 1 111 ? 11.880 -10.960 -6.803 1.00 95.06 111 THR A CA 1
ATOM 822 C C . THR A 1 111 ? 11.200 -11.934 -5.843 1.00 95.06 111 THR A C 1
ATOM 824 O O . THR A 1 111 ? 11.006 -13.093 -6.191 1.00 95.06 111 THR A O 1
ATOM 827 N N . LEU A 1 112 ? 10.843 -11.480 -4.635 1.00 95.44 112 LEU A N 1
ATOM 828 C CA . LEU A 1 112 ? 10.230 -12.335 -3.611 1.00 95.44 112 LEU A CA 1
ATOM 829 C C . LEU A 1 112 ? 8.753 -12.645 -3.898 1.00 95.44 112 LEU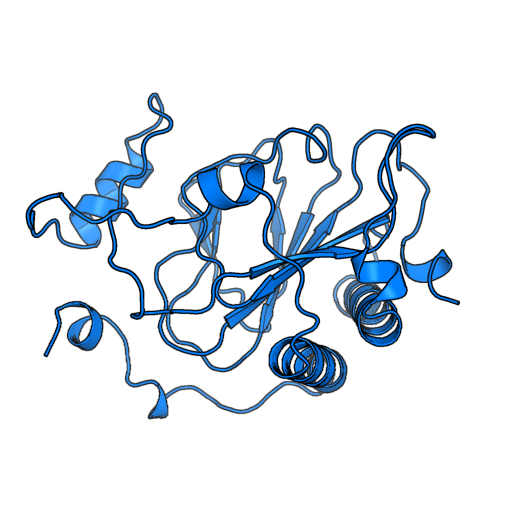 A C 1
ATOM 831 O O . LEU A 1 112 ? 8.304 -13.751 -3.616 1.00 95.44 112 LEU A O 1
ATOM 835 N N . PHE A 1 113 ? 8.000 -11.694 -4.465 1.00 96.94 113 PHE A N 1
ATOM 836 C CA . PHE A 1 113 ? 6.557 -11.833 -4.692 1.00 96.94 113 PHE A CA 1
ATOM 837 C C . PHE A 1 113 ? 6.111 -11.301 -6.073 1.00 96.94 113 PHE A C 1
ATOM 839 O O . PHE A 1 113 ? 5.246 -10.421 -6.140 1.00 96.94 113 PHE A O 1
ATOM 846 N N . PRO A 1 114 ? 6.651 -11.825 -7.192 1.00 97.25 114 PRO A N 1
ATOM 847 C CA . PRO A 1 114 ? 6.326 -11.337 -8.537 1.00 97.25 114 PRO A CA 1
ATOM 848 C C . PRO A 1 114 ? 4.829 -11.454 -8.872 1.00 97.25 114 PRO A C 1
ATOM 850 O O . PRO A 1 114 ? 4.247 -10.529 -9.435 1.00 97.25 114 PRO A O 1
ATOM 853 N N . GLU A 1 115 ? 4.166 -12.541 -8.455 1.00 98.19 115 GLU A N 1
ATOM 854 C CA . GLU A 1 115 ? 2.717 -12.715 -8.652 1.00 98.19 115 GLU A CA 1
ATOM 855 C C . GLU A 1 115 ? 1.890 -11.661 -7.901 1.00 98.19 115 GLU A C 1
ATOM 857 O O . GLU A 1 115 ? 0.913 -11.141 -8.441 1.00 98.19 115 GLU A O 1
ATOM 862 N N . LEU A 1 116 ? 2.288 -11.325 -6.666 1.00 98.38 116 LEU A N 1
ATOM 863 C CA . LEU A 1 116 ? 1.636 -10.293 -5.859 1.00 98.38 116 LEU A CA 1
ATOM 864 C C . LEU A 1 116 ? 1.858 -8.906 -6.462 1.00 98.38 116 LEU A C 1
ATOM 866 O O . LEU A 1 116 ? 0.907 -8.138 -6.551 1.00 98.38 116 LEU A O 1
ATOM 870 N N . MET A 1 117 ? 3.082 -8.600 -6.904 1.00 98.19 117 MET A N 1
ATOM 871 C CA . MET A 1 117 ? 3.400 -7.351 -7.599 1.00 98.19 117 MET A CA 1
ATOM 872 C C . MET A 1 117 ? 2.502 -7.170 -8.827 1.00 98.19 117 MET A C 1
ATOM 874 O O . MET A 1 117 ? 1.825 -6.149 -8.942 1.00 98.19 117 MET A O 1
ATOM 878 N N . LYS A 1 118 ? 2.424 -8.190 -9.690 1.00 98.56 118 LYS A N 1
ATOM 879 C CA . LYS A 1 118 ? 1.578 -8.167 -10.886 1.00 98.56 118 LYS A CA 1
ATOM 880 C C . LYS A 1 118 ? 0.100 -7.994 -10.545 1.00 98.56 118 LYS A C 1
ATOM 882 O O . LYS A 1 118 ? -0.538 -7.081 -11.057 1.00 98.56 118 LYS A O 1
ATOM 887 N N . ALA A 1 119 ? -0.430 -8.814 -9.637 1.00 98.69 119 ALA A N 1
ATOM 888 C CA . ALA A 1 119 ? -1.832 -8.738 -9.229 1.00 98.69 119 ALA A CA 1
ATOM 889 C C . ALA A 1 119 ? -2.190 -7.388 -8.579 1.00 98.69 119 ALA A C 1
ATOM 891 O O . ALA A 1 119 ? -3.306 -6.902 -8.741 1.00 98.69 119 ALA A O 1
ATOM 892 N N . ALA A 1 120 ? -1.253 -6.769 -7.857 1.00 98.62 120 ALA A N 1
ATOM 893 C CA . ALA A 1 120 ? -1.454 -5.470 -7.231 1.00 98.62 120 ALA A CA 1
ATOM 894 C C . ALA A 1 120 ? -1.451 -4.315 -8.251 1.00 98.62 120 ALA A C 1
ATOM 896 O O . ALA A 1 120 ? -2.241 -3.389 -8.096 1.00 98.62 120 ALA A O 1
ATOM 897 N N . PHE A 1 121 ? -0.637 -4.359 -9.312 1.00 98.56 121 PHE A N 1
ATOM 898 C CA . PHE A 1 121 ? -0.738 -3.380 -10.407 1.00 98.56 121 PHE A CA 1
ATOM 899 C C . PHE A 1 121 ? -1.970 -3.613 -11.300 1.00 98.56 121 PHE A C 1
ATOM 901 O O . PHE A 1 121 ? -2.629 -2.652 -11.685 1.00 98.56 121 PHE A O 1
ATOM 908 N N . GLU A 1 122 ? -2.355 -4.868 -11.563 1.00 98.50 122 GLU A N 1
ATOM 909 C CA . GLU A 1 122 ? -3.636 -5.193 -12.220 1.00 98.50 122 GLU A CA 1
ATOM 910 C C . GLU A 1 122 ? -4.836 -4.616 -11.437 1.00 98.50 122 GLU A C 1
ATOM 912 O O . GLU A 1 122 ? -5.782 -4.102 -12.034 1.00 98.50 122 GLU A O 1
ATOM 917 N N . LEU A 1 123 ? -4.778 -4.651 -10.098 1.00 98.69 123 LEU A N 1
ATOM 918 C CA . LEU A 1 123 ? -5.800 -4.073 -9.224 1.00 98.69 123 LEU A CA 1
ATOM 919 C C . LEU A 1 123 ? -5.859 -2.536 -9.305 1.00 98.69 123 LEU A C 1
ATOM 921 O O . LEU A 1 123 ? -6.961 -1.997 -9.312 1.00 98.69 123 LEU A O 1
ATOM 925 N N . GLU A 1 124 ? -4.732 -1.822 -9.414 1.00 98.50 124 GLU A N 1
ATOM 926 C CA . GLU A 1 124 ? -4.735 -0.358 -9.613 1.00 98.50 124 GLU A CA 1
ATOM 927 C C . GLU A 1 124 ? -5.523 0.039 -10.865 1.00 98.50 124 GLU A C 1
ATOM 929 O O . GLU A 1 124 ? -6.418 0.883 -10.800 1.00 98.50 124 GLU A O 1
ATOM 934 N N . ILE A 1 125 ? -5.222 -0.619 -11.988 1.00 98.06 125 ILE A N 1
ATOM 935 C CA . ILE A 1 125 ? -5.859 -0.374 -13.288 1.00 98.06 125 ILE A CA 1
ATOM 936 C C . ILE A 1 125 ? -7.368 -0.637 -13.202 1.00 98.06 125 ILE A C 1
ATOM 938 O O . ILE A 1 125 ? -8.164 0.116 -13.757 1.00 98.06 125 ILE A O 1
ATOM 942 N N . ALA A 1 126 ? -7.780 -1.685 -12.485 1.00 98.31 126 ALA A N 1
ATOM 943 C CA . ALA A 1 126 ? -9.189 -2.023 -12.320 1.00 98.31 126 ALA A CA 1
ATOM 944 C C . ALA A 1 126 ? -9.945 -1.086 -11.354 1.00 98.31 126 ALA A C 1
ATOM 946 O O . ALA A 1 126 ? -11.144 -0.874 -11.534 1.00 98.31 126 ALA A O 1
ATOM 947 N N . LEU A 1 127 ? -9.270 -0.517 -10.347 1.00 97.81 127 LEU A N 1
ATOM 948 C CA . LEU A 1 127 ? -9.855 0.451 -9.410 1.00 97.81 127 LEU A CA 1
ATOM 949 C C . LEU A 1 127 ? -9.986 1.851 -10.020 1.00 97.81 127 LEU A C 1
ATOM 951 O O . LEU A 1 127 ? -10.991 2.529 -9.809 1.00 97.81 127 LEU A O 1
ATOM 955 N N . CYS A 1 128 ? -8.972 2.290 -10.766 1.00 96.38 128 CYS A N 1
ATOM 956 C CA . CYS A 1 128 ? -8.867 3.650 -11.285 1.00 96.38 128 CYS A CA 1
ATOM 957 C C . CYS A 1 128 ? -8.332 3.657 -12.731 1.00 96.38 128 CYS A C 1
ATOM 959 O O . CYS A 1 128 ? -7.247 4.181 -12.974 1.00 96.38 128 CYS A O 1
ATOM 961 N N . PRO A 1 129 ? -9.086 3.156 -13.728 1.00 95.88 129 PRO A N 1
ATOM 962 C CA . PRO A 1 129 ? -8.596 2.990 -15.106 1.00 95.88 129 PRO A CA 1
ATOM 963 C C . PRO A 1 129 ? -8.213 4.293 -15.828 1.00 95.88 129 PRO A C 1
ATOM 965 O O . PRO A 1 129 ? -7.618 4.240 -16.898 1.00 95.88 129 PRO A O 1
ATOM 968 N N . ASN A 1 130 ? -8.557 5.455 -15.260 1.00 95.06 130 ASN A N 1
ATOM 969 C CA . ASN A 1 130 ? -8.281 6.780 -15.820 1.00 95.06 130 ASN A CA 1
ATOM 970 C C . ASN A 1 130 ? -7.167 7.551 -15.077 1.00 95.06 130 ASN A C 1
ATOM 972 O O . ASN A 1 130 ? -6.922 8.706 -15.425 1.00 95.06 130 ASN A O 1
ATOM 976 N N . ARG A 1 131 ? -6.533 6.980 -14.036 1.00 94.38 131 ARG A N 1
ATOM 977 C CA . ARG A 1 131 ? -5.377 7.615 -13.369 1.00 94.38 131 ARG A CA 1
ATOM 978 C C . ARG A 1 131 ? -4.086 7.306 -14.126 1.00 94.38 131 ARG A C 1
ATOM 980 O O . ARG A 1 131 ? -3.996 6.287 -14.804 1.00 94.38 131 ARG A O 1
ATOM 987 N N . GLU A 1 132 ? -3.076 8.159 -13.966 1.00 94.81 132 GLU A N 1
ATOM 988 C CA . GLU A 1 132 ? -1.721 7.849 -14.436 1.00 94.81 132 GLU A CA 1
ATOM 989 C C . GLU A 1 132 ? -1.199 6.600 -13.691 1.00 94.81 132 GLU A C 1
ATOM 991 O O . GLU A 1 132 ? -1.205 6.614 -12.453 1.00 94.81 132 GLU A O 1
ATOM 996 N N . PRO A 1 133 ? -0.766 5.530 -14.389 1.00 96.06 133 PRO A N 1
ATOM 997 C CA . PRO A 1 133 ? -0.316 4.303 -13.739 1.00 96.06 133 PRO A CA 1
ATOM 998 C C . PRO A 1 133 ? 0.884 4.542 -12.819 1.00 96.06 133 PRO A C 1
ATOM 1000 O O . PRO A 1 133 ? 1.845 5.227 -13.180 1.00 96.06 133 PRO A O 1
ATOM 1003 N N . SER A 1 134 ? 0.859 3.948 -11.626 1.00 97.56 134 SER A N 1
ATOM 1004 C CA . SER A 1 134 ? 1.952 4.116 -10.670 1.00 97.56 134 SER A CA 1
ATOM 1005 C C . SER A 1 134 ? 3.173 3.276 -11.041 1.00 97.56 134 SER A C 1
ATOM 1007 O O . SER A 1 134 ? 3.059 2.170 -11.575 1.00 97.56 134 SER A O 1
ATOM 1009 N N . SER A 1 135 ? 4.366 3.758 -10.693 1.00 97.00 135 SER A N 1
ATOM 1010 C CA . SER A 1 135 ? 5.602 2.986 -10.852 1.00 97.00 135 SER A CA 1
ATOM 1011 C C . SER A 1 135 ? 5.885 2.051 -9.669 1.00 97.00 135 SER A C 1
ATOM 1013 O O . SER A 1 135 ? 6.609 1.065 -9.829 1.00 97.00 135 SER A O 1
ATOM 1015 N N . THR A 1 136 ? 5.328 2.338 -8.486 1.00 96.62 136 THR A N 1
ATOM 1016 C CA . THR A 1 136 ? 5.714 1.727 -7.204 1.00 96.62 136 THR A CA 1
ATOM 1017 C C . THR A 1 136 ? 4.495 1.434 -6.329 1.00 96.62 136 THR A C 1
ATOM 1019 O O . THR A 1 136 ? 3.500 2.158 -6.345 1.00 96.62 136 THR A O 1
ATOM 1022 N N . ILE A 1 137 ? 4.590 0.388 -5.502 1.00 97.62 137 ILE A N 1
ATOM 1023 C CA . ILE A 1 137 ? 3.611 0.080 -4.452 1.00 97.62 137 ILE A CA 1
ATOM 1024 C C . ILE A 1 137 ? 4.334 -0.061 -3.111 1.00 97.62 137 ILE A C 1
ATOM 1026 O O . ILE A 1 137 ? 5.368 -0.728 -3.020 1.00 97.62 137 ILE A O 1
ATOM 1030 N N . ALA A 1 138 ? 3.793 0.523 -2.042 1.00 95.69 138 ALA A N 1
ATOM 1031 C CA . ALA A 1 138 ? 4.109 0.129 -0.671 1.00 95.69 138 ALA A CA 1
ATOM 1032 C C . ALA A 1 138 ? 3.098 -0.924 -0.203 1.00 95.69 138 ALA A C 1
ATOM 1034 O O . ALA A 1 138 ? 1.892 -0.674 -0.167 1.00 95.69 138 ALA A O 1
ATOM 1035 N N . VAL A 1 139 ? 3.606 -2.102 0.159 1.00 97.19 139 VAL A N 1
ATOM 1036 C CA . VAL A 1 139 ? 2.814 -3.251 0.606 1.00 97.19 139 VAL A CA 1
ATOM 1037 C C . VAL A 1 139 ? 2.942 -3.362 2.117 1.00 97.19 139 VAL A C 1
ATOM 1039 O O . VAL A 1 139 ? 4.052 -3.501 2.635 1.00 97.19 139 VAL A O 1
ATOM 1042 N N . ASN A 1 140 ? 1.816 -3.290 2.826 1.00 95.62 140 ASN A N 1
ATOM 1043 C CA . ASN A 1 140 ? 1.787 -3.226 4.283 1.00 95.62 140 ASN A CA 1
ATOM 1044 C C . ASN A 1 140 ? 0.922 -4.345 4.879 1.00 95.62 140 ASN A C 1
ATOM 1046 O O . ASN A 1 140 ? -0.198 -4.560 4.419 1.00 95.62 140 ASN A O 1
ATOM 1050 N N . ARG A 1 141 ? 1.418 -4.992 5.939 1.00 92.69 141 ARG A N 1
ATOM 1051 C CA . ARG A 1 141 ? 0.713 -5.962 6.795 1.00 92.69 141 ARG A CA 1
ATOM 1052 C C . ARG A 1 141 ? 0.692 -5.430 8.219 1.00 92.69 141 ARG A C 1
ATOM 1054 O O . ARG A 1 141 ? 1.750 -5.120 8.767 1.00 92.69 141 ARG A O 1
ATOM 1061 N N . ASN A 1 142 ? -0.497 -5.329 8.809 1.00 89.50 142 ASN A N 1
ATOM 1062 C CA . ASN A 1 142 ? -0.747 -4.889 10.184 1.00 89.50 142 ASN A CA 1
ATOM 1063 C C . ASN A 1 142 ? 0.062 -3.634 10.576 1.00 89.50 142 ASN A C 1
ATOM 1065 O O . ASN A 1 142 ? 0.520 -3.486 11.707 1.00 89.50 142 ASN A O 1
ATOM 1069 N N . ALA A 1 143 ? 0.277 -2.728 9.617 1.00 86.12 143 ALA A N 1
ATOM 1070 C CA . ALA A 1 143 ? 1.048 -1.514 9.821 1.00 86.12 143 ALA A CA 1
ATOM 1071 C C . ALA A 1 143 ? 0.124 -0.384 10.282 1.00 86.12 143 ALA A C 1
ATOM 1073 O O . ALA A 1 143 ? -0.803 -0.000 9.566 1.00 86.12 143 ALA A O 1
ATOM 1074 N N . GLN A 1 144 ? 0.410 0.161 11.463 1.00 84.50 144 GLN A N 1
ATOM 1075 C CA . GLN A 1 144 ? -0.189 1.397 11.947 1.00 84.50 144 GLN A CA 1
ATOM 1076 C C . GLN A 1 144 ? 0.864 2.507 11.901 1.00 84.50 144 GLN A C 1
ATOM 1078 O O . GLN A 1 144 ? 1.902 2.422 12.563 1.00 84.50 144 GLN A O 1
ATOM 1083 N N . PHE A 1 145 ? 0.598 3.543 11.107 1.00 84.88 145 PHE A N 1
ATOM 1084 C CA . PHE A 1 145 ? 1.495 4.686 10.945 1.00 84.88 145 PHE A CA 1
ATOM 1085 C C . PHE A 1 145 ? 1.105 5.839 11.875 1.00 84.88 145 PHE A C 1
ATOM 1087 O O . PHE A 1 145 ? -0.078 6.097 12.093 1.00 84.88 145 PHE A O 1
ATOM 1094 N N . ARG A 1 146 ? 2.107 6.550 12.400 1.00 83.25 146 ARG A N 1
ATOM 1095 C CA . ARG A 1 146 ? 1.973 7.816 13.141 1.00 83.25 146 ARG A CA 1
ATOM 1096 C C . ARG A 1 146 ? 1.622 8.969 12.173 1.00 83.25 146 ARG A C 1
ATOM 1098 O O . ARG A 1 146 ? 1.869 8.836 10.978 1.00 83.25 146 ARG A O 1
ATOM 1105 N N . PRO A 1 147 ? 1.092 10.115 12.649 1.00 86.00 147 PRO A N 1
ATOM 1106 C CA . PRO A 1 147 ? 0.870 11.308 11.819 1.00 86.00 147 PRO A CA 1
ATOM 1107 C C . PRO A 1 147 ? 2.144 11.794 11.119 1.00 86.00 147 PRO A C 1
ATOM 1109 O O . PRO A 1 147 ? 3.054 12.310 11.769 1.00 86.00 147 PRO A O 1
ATOM 1112 N N . HIS A 1 148 ? 2.194 11.655 9.794 1.00 87.00 148 HIS A N 1
ATOM 1113 C CA . HIS A 1 148 ? 3.359 11.990 8.974 1.00 87.00 148 HIS A CA 1
ATOM 1114 C C . HIS A 1 148 ? 2.957 12.532 7.597 1.00 87.00 148 HIS A C 1
ATOM 1116 O O . HIS A 1 148 ? 1.783 12.539 7.239 1.00 87.00 148 HIS A O 1
ATOM 1122 N N . VAL A 1 149 ? 3.953 13.008 6.856 1.00 89.75 149 VAL A N 1
ATOM 1123 C CA . VAL A 1 149 ? 3.920 13.149 5.396 1.00 89.75 149 VAL A CA 1
ATOM 1124 C C . VAL A 1 149 ? 4.997 12.236 4.822 1.00 89.75 149 VAL A C 1
ATOM 1126 O O . VAL A 1 149 ? 5.979 11.930 5.514 1.00 89.75 149 VAL A O 1
ATOM 1129 N N . ASP A 1 150 ? 4.832 11.820 3.574 1.00 85.75 150 ASP A N 1
ATOM 1130 C CA . ASP A 1 150 ? 5.822 11.019 2.871 1.00 85.75 150 ASP A CA 1
ATOM 1131 C C . ASP A 1 150 ? 7.130 11.793 2.667 1.00 85.75 150 ASP A C 1
ATOM 1133 O O . ASP A 1 150 ? 7.165 13.007 2.465 1.00 85.75 150 ASP A O 1
ATOM 1137 N N . ASN A 1 151 ? 8.247 11.074 2.770 1.00 77.19 151 ASN A N 1
ATOM 1138 C CA . ASN A 1 151 ? 9.591 11.643 2.738 1.00 77.19 151 ASN A CA 1
ATOM 1139 C C . ASN A 1 151 ? 10.585 10.627 2.141 1.00 77.19 151 ASN A C 1
ATOM 1141 O O . ASN A 1 151 ? 10.275 9.445 1.972 1.00 77.19 151 ASN A O 1
ATOM 1145 N N . GLY A 1 152 ? 11.805 11.059 1.821 1.00 74.38 152 GLY A N 1
ATOM 1146 C CA . GLY A 1 152 ? 12.800 10.211 1.164 1.00 74.38 152 GLY A CA 1
ATOM 1147 C C . GLY A 1 152 ? 12.368 9.870 -0.262 1.00 74.38 152 GLY A C 1
ATOM 1148 O O . GLY A 1 152 ? 12.291 10.757 -1.093 1.00 74.38 152 GLY A O 1
ATOM 1149 N N . ALA A 1 153 ? 12.062 8.606 -0.561 1.00 65.25 153 ALA A N 1
ATOM 1150 C CA . ALA A 1 153 ? 11.583 8.225 -1.896 1.00 65.25 153 ALA A CA 1
ATOM 1151 C C . ALA A 1 153 ? 10.164 8.733 -2.205 1.00 65.25 153 ALA A C 1
ATOM 1153 O O . ALA A 1 153 ? 9.831 8.939 -3.368 1.00 65.25 153 ALA A O 1
ATOM 1154 N N . GLY A 1 154 ? 9.358 9.013 -1.174 1.00 63.06 154 GLY A N 1
ATOM 1155 C CA . GLY A 1 154 ? 8.113 9.758 -1.356 1.00 63.06 154 GLY A CA 1
ATOM 1156 C C . GLY A 1 154 ? 8.327 11.256 -1.609 1.00 63.06 154 GLY A C 1
ATOM 1157 O O . GLY A 1 154 ? 7.364 11.980 -1.855 1.00 63.06 154 GLY A O 1
ATOM 1158 N N . ALA A 1 155 ? 9.594 11.712 -1.600 1.00 72.88 155 ALA A N 1
ATOM 1159 C CA . ALA A 1 155 ? 10.032 13.047 -1.985 1.00 72.88 155 ALA A CA 1
ATOM 1160 C C . ALA A 1 155 ? 10.545 13.097 -3.451 1.00 72.88 155 ALA A C 1
ATOM 1162 O O . ALA A 1 155 ? 11.726 12.895 -3.712 1.00 72.88 155 ALA A O 1
ATOM 1163 N N . GLY A 1 156 ? 9.732 13.403 -4.468 1.00 76.62 156 GLY A N 1
ATOM 1164 C CA . GLY A 1 156 ? 8.346 13.880 -4.432 1.00 76.62 156 GLY A CA 1
ATOM 1165 C C . GLY A 1 156 ? 7.397 13.222 -5.408 1.00 76.62 156 GLY A C 1
ATOM 1166 O O . GLY A 1 156 ? 7.489 13.421 -6.612 1.00 76.62 156 GLY A O 1
ATOM 1167 N N . GLN A 1 157 ? 6.494 12.436 -4.842 1.00 84.88 157 GLN A N 1
ATOM 1168 C CA . GLN A 1 157 ? 5.683 11.483 -5.573 1.00 84.88 157 GLN A CA 1
ATOM 1169 C C . GLN A 1 157 ? 4.418 12.069 -6.216 1.00 84.88 157 GLN A C 1
ATOM 1171 O O . GLN A 1 157 ? 3.946 13.148 -5.850 1.00 84.88 157 GLN A O 1
ATOM 1176 N N . SER A 1 158 ? 3.851 11.302 -7.148 1.00 89.56 158 SER A N 1
ATOM 1177 C CA . SER A 1 158 ? 2.497 11.505 -7.673 1.00 89.56 158 SER A CA 1
ATOM 1178 C C . SER A 1 158 ? 1.415 11.373 -6.588 1.00 89.56 158 SER A C 1
ATOM 1180 O O . SER A 1 158 ? 1.671 10.924 -5.470 1.00 89.56 158 SER A O 1
ATOM 1182 N N . THR A 1 159 ? 0.172 11.729 -6.927 1.00 94.56 159 THR A N 1
ATOM 1183 C CA . THR A 1 159 ? -0.995 11.421 -6.089 1.00 94.56 159 THR A CA 1
ATOM 1184 C C . THR A 1 159 ? -1.074 9.917 -5.813 1.00 94.56 159 THR A C 1
ATOM 1186 O O . THR A 1 159 ? -1.158 9.091 -6.729 1.00 94.56 159 THR A O 1
ATOM 1189 N N . SER A 1 160 ? -1.080 9.566 -4.534 1.00 96.62 160 SER A N 1
ATOM 1190 C CA . SER A 1 160 ? -1.152 8.195 -4.055 1.00 96.62 160 SER A CA 1
ATOM 1191 C C . SER A 1 160 ? -2.573 7.652 -4.191 1.00 96.62 160 SER A C 1
ATOM 1193 O O . SER A 1 160 ? -3.522 8.355 -3.850 1.00 96.62 160 SER A O 1
ATOM 1195 N N . LEU A 1 161 ? -2.722 6.396 -4.614 1.00 98.44 161 LEU A N 1
ATOM 1196 C CA . LEU A 1 161 ? -3.940 5.608 -4.389 1.00 98.44 161 LEU A CA 1
ATOM 1197 C C . LEU A 1 161 ? -3.702 4.706 -3.176 1.00 98.44 161 LEU A C 1
ATOM 1199 O O . LEU A 1 161 ? -2.622 4.132 -3.051 1.00 98.44 161 LEU A O 1
ATOM 1203 N N . ILE A 1 162 ? -4.684 4.543 -2.292 1.00 98.50 162 ILE A N 1
ATOM 1204 C CA . ILE A 1 162 ? -4.599 3.612 -1.159 1.00 98.50 162 ILE A CA 1
ATOM 1205 C C . ILE A 1 162 ? -5.893 2.825 -0.980 1.00 98.50 162 ILE A C 1
ATOM 1207 O O . ILE A 1 162 ? -6.983 3.383 -1.073 1.00 98.50 162 ILE A O 1
ATOM 1211 N N . VAL A 1 163 ? -5.759 1.533 -0.667 1.00 98.69 163 VAL A N 1
ATOM 1212 C CA . VAL A 1 163 ? -6.868 0.669 -0.238 1.00 98.69 163 VAL A CA 1
ATOM 1213 C C . VAL A 1 163 ? -6.438 -0.246 0.911 1.00 98.69 163 VAL A C 1
ATOM 1215 O O . VAL A 1 163 ? -5.284 -0.683 0.982 1.00 98.69 163 VAL A O 1
ATOM 1218 N N . GLY A 1 164 ? -7.366 -0.532 1.822 1.00 98.00 164 GLY A N 1
ATOM 1219 C CA . GLY A 1 164 ? -7.237 -1.516 2.893 1.00 98.00 164 GLY A CA 1
ATOM 1220 C C . GLY A 1 164 ? -7.991 -2.808 2.567 1.00 98.00 164 GLY A C 1
ATOM 1221 O O . GLY A 1 164 ? -9.032 -2.788 1.917 1.00 98.00 164 GLY A O 1
ATOM 1222 N N . MET A 1 165 ? -7.466 -3.951 3.005 1.00 97.50 165 MET A N 1
ATOM 1223 C CA . MET A 1 165 ? -8.031 -5.282 2.744 1.00 97.50 165 MET A CA 1
ATOM 1224 C C . MET A 1 165 ? -7.852 -6.200 3.959 1.00 97.50 165 MET A C 1
ATOM 1226 O O . MET A 1 165 ? -6.973 -5.970 4.790 1.00 97.50 165 MET A O 1
ATOM 1230 N N . GLY A 1 166 ? -8.656 -7.261 4.037 1.00 94.88 166 GLY A N 1
ATOM 1231 C CA . GLY A 1 166 ? -8.610 -8.253 5.115 1.00 94.88 166 GLY A CA 1
ATOM 1232 C C . GLY A 1 166 ? -9.817 -8.190 6.053 1.00 94.88 166 GLY A C 1
ATOM 1233 O O . GLY A 1 166 ? -10.881 -7.652 5.715 1.00 94.88 166 GLY A O 1
ATOM 1234 N N . THR A 1 167 ? -9.656 -8.769 7.238 1.00 93.12 167 THR A N 1
ATOM 1235 C CA . THR A 1 167 ? -10.697 -8.884 8.269 1.00 93.12 167 THR A CA 1
ATOM 1236 C C . THR A 1 167 ? -10.288 -8.078 9.498 1.00 93.12 167 THR A C 1
ATOM 1238 O O . THR A 1 167 ? -9.602 -8.593 10.380 1.00 93.12 167 THR A O 1
ATOM 1241 N N . TYR A 1 168 ? -10.711 -6.811 9.553 1.00 91.00 168 TYR A N 1
ATOM 1242 C CA . TYR A 1 168 ? -10.389 -5.878 10.635 1.00 91.00 168 TYR A CA 1
ATOM 1243 C C . TYR A 1 168 ? -11.548 -4.918 10.952 1.00 91.00 168 TYR A C 1
ATOM 1245 O O . TYR A 1 168 ? -12.423 -4.689 10.116 1.00 91.00 168 TYR A O 1
ATOM 1253 N N . VAL A 1 169 ? -11.525 -4.352 12.162 1.00 88.25 169 VAL A N 1
ATOM 1254 C CA . VAL A 1 169 ? -12.367 -3.230 12.628 1.00 88.25 169 VAL A CA 1
ATOM 1255 C C . VAL A 1 169 ? -11.505 -2.001 12.910 1.00 88.25 169 VAL A C 1
ATOM 1257 O O . VAL A 1 169 ? -10.373 -2.145 13.370 1.00 88.25 169 VAL A O 1
ATOM 1260 N N . GLY A 1 170 ? -12.040 -0.799 12.677 1.00 89.50 170 GLY A N 1
ATOM 1261 C CA . GLY A 1 170 ? -11.272 0.450 12.758 1.00 89.50 170 GLY A CA 1
ATOM 1262 C C . GLY A 1 170 ? -10.285 0.579 11.596 1.00 89.50 170 GLY A C 1
ATOM 1263 O O . GLY A 1 170 ? -10.534 0.070 10.505 1.00 89.50 170 GLY A O 1
ATOM 1264 N N . GLY A 1 171 ? -9.128 1.203 11.823 1.00 91.19 171 GLY A N 1
ATOM 1265 C CA . GLY A 1 171 ? -8.038 1.214 10.835 1.00 91.19 171 GLY A CA 1
ATOM 1266 C C . GLY A 1 171 ? -8.254 2.140 9.647 1.00 91.19 171 GLY A C 1
ATOM 1267 O O . GLY A 1 171 ? -7.555 1.998 8.634 1.00 91.19 171 GLY A O 1
ATOM 1268 N N . GLU A 1 172 ? -9.201 3.068 9.779 1.00 95.00 172 GLU A N 1
ATOM 1269 C CA . GLU A 1 172 ? -9.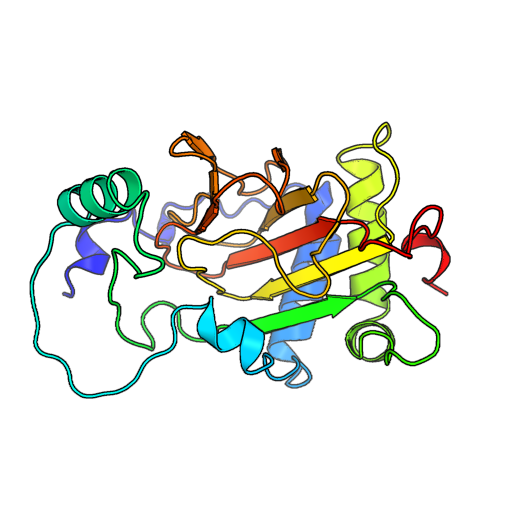454 4.147 8.836 1.00 95.00 172 GLU A CA 1
ATOM 1270 C C . GLU A 1 172 ? -8.183 4.969 8.590 1.00 95.00 172 GLU A C 1
ATOM 1272 O O . GLU A 1 172 ? -7.338 5.146 9.478 1.00 95.00 172 GLU A O 1
ATOM 1277 N N . LEU A 1 173 ? -8.062 5.508 7.379 1.00 96.44 173 LEU A N 1
ATOM 1278 C CA . LEU A 1 173 ? -7.048 6.505 7.076 1.00 96.44 173 LEU A CA 1
ATOM 1279 C C . LEU A 1 173 ? -7.553 7.874 7.536 1.00 96.44 173 LEU A C 1
ATOM 1281 O O . LEU A 1 173 ? -8.668 8.281 7.211 1.00 96.44 173 LEU A O 1
ATOM 1285 N N . MET A 1 174 ? -6.725 8.610 8.268 1.00 95.56 174 MET A N 1
ATOM 1286 C CA . MET A 1 174 ? -6.919 10.043 8.449 1.00 95.56 174 MET A CA 1
ATOM 1287 C C . MET A 1 174 ? -6.059 10.787 7.428 1.00 95.56 174 MET A C 1
ATOM 1289 O O . MET A 1 174 ? -4.873 10.483 7.318 1.00 95.56 174 MET A O 1
ATOM 1293 N N . VAL A 1 175 ? -6.630 11.770 6.731 1.00 95.19 175 VAL A N 1
ATOM 1294 C CA . VAL A 1 175 ? -5.926 12.693 5.823 1.00 95.19 175 VAL A CA 1
ATOM 1295 C C . VAL A 1 175 ? -6.392 14.110 6.147 1.00 95.19 175 VAL A C 1
ATOM 1297 O O . VAL A 1 175 ? -7.590 14.375 6.114 1.00 95.19 175 VAL A O 1
ATOM 1300 N N . GLU A 1 176 ? -5.478 15.013 6.515 1.00 93.56 176 GLU A N 1
ATOM 1301 C CA . GLU A 1 176 ? -5.804 16.404 6.901 1.00 93.56 176 GLU A CA 1
ATOM 1302 C C . GLU A 1 176 ? -6.961 16.523 7.919 1.00 93.56 176 GLU A C 1
ATOM 1304 O O . GLU A 1 176 ? -7.834 17.383 7.836 1.00 93.56 176 GLU A O 1
ATOM 1309 N N . GLY A 1 177 ? -7.004 15.602 8.889 1.00 85.69 177 GLY A N 1
ATOM 1310 C CA . GLY A 1 177 ? -8.045 15.564 9.922 1.00 85.69 177 GLY A CA 1
ATOM 1311 C C . GLY A 1 177 ? -9.416 15.045 9.463 1.00 85.69 177 GLY A C 1
ATOM 1312 O O . GLY A 1 177 ? -10.311 14.926 10.302 1.00 85.69 177 GLY A O 1
ATOM 1313 N N . LYS A 1 178 ? -9.582 14.682 8.183 1.00 94.31 178 LYS A N 1
ATOM 1314 C CA . LYS A 1 178 ? -10.749 13.963 7.659 1.00 94.31 178 LYS A CA 1
ATOM 1315 C C . LYS A 1 178 ? -10.521 12.451 7.730 1.00 94.31 178 LYS A C 1
ATOM 1317 O O . LYS A 1 178 ? -9.488 11.948 7.292 1.00 94.31 178 LYS A O 1
ATOM 1322 N N . LYS A 1 179 ? -11.505 11.724 8.269 1.00 96.56 179 LYS A N 1
ATOM 1323 C CA . LYS A 1 179 ? -11.494 10.258 8.365 1.00 96.56 179 LYS A CA 1
ATOM 1324 C C . LYS A 1 179 ? -12.053 9.631 7.087 1.00 96.56 179 LYS A C 1
ATOM 1326 O O . LYS A 1 179 ? -13.096 10.064 6.601 1.00 96.56 179 LYS A O 1
ATOM 1331 N N . HIS A 1 180 ? -11.392 8.586 6.608 1.00 97.75 180 HIS A N 1
ATOM 1332 C CA . HIS A 1 180 ? -11.785 7.783 5.459 1.00 97.75 180 HIS A CA 1
ATOM 1333 C C . HIS A 1 180 ? -11.757 6.301 5.839 1.00 97.75 180 HIS A C 1
ATOM 1335 O O . HIS A 1 180 ? -10.702 5.786 6.218 1.00 97.75 180 HIS A O 1
ATOM 1341 N N . ASP A 1 181 ? -12.893 5.609 5.721 1.00 96.81 181 ASP A N 1
ATOM 1342 C CA . ASP A 1 181 ? -12.818 4.155 5.580 1.00 96.81 181 ASP A CA 1
ATOM 1343 C C . ASP A 1 181 ? -12.122 3.853 4.246 1.00 96.81 181 ASP A C 1
ATOM 1345 O O . ASP A 1 181 ? -12.255 4.608 3.282 1.00 96.81 181 ASP A O 1
ATOM 1349 N N . ILE A 1 182 ? -11.310 2.803 4.241 1.00 97.38 182 ILE A N 1
ATOM 1350 C CA . ILE A 1 182 ? -10.603 2.330 3.054 1.00 97.38 182 ILE A CA 1
ATOM 1351 C C . ILE A 1 182 ? -10.739 0.814 2.866 1.00 97.38 182 ILE A C 1
ATOM 1353 O O . ILE A 1 182 ? -10.048 0.233 2.030 1.00 97.38 182 ILE A O 1
ATOM 1357 N N . ARG A 1 183 ? -11.572 0.130 3.666 1.00 97.00 183 ARG A N 1
ATOM 1358 C CA . ARG A 1 183 ? -11.733 -1.328 3.607 1.00 97.00 183 ARG A CA 1
ATOM 1359 C C . ARG A 1 183 ? -12.491 -1.720 2.339 1.00 97.00 183 ARG A C 1
ATOM 1361 O O . ARG A 1 183 ? -13.712 -1.660 2.297 1.00 97.00 183 ARG A O 1
ATOM 1368 N N . TYR A 1 184 ? -11.749 -2.140 1.316 1.00 97.62 184 TYR A N 1
ATOM 1369 C CA . TYR A 1 184 ? -12.237 -2.361 -0.051 1.00 97.62 184 TYR A CA 1
ATOM 1370 C C . TYR A 1 184 ? -12.806 -1.106 -0.743 1.00 97.62 184 TYR A C 1
ATOM 1372 O O . TYR A 1 184 ? -13.443 -1.218 -1.793 1.00 97.62 184 TYR A O 1
ATOM 1380 N N . GLU A 1 185 ? -12.507 0.081 -0.210 1.00 96.88 185 GLU A N 1
ATOM 1381 C CA . GLU A 1 185 ? -12.820 1.384 -0.801 1.00 96.88 185 GLU A CA 1
ATOM 1382 C C . GLU A 1 185 ? -11.504 2.128 -1.052 1.00 96.88 185 GLU A C 1
ATOM 1384 O O . GLU A 1 185 ? -10.798 2.512 -0.121 1.00 96.88 185 GLU A O 1
ATOM 1389 N N . ALA A 1 186 ? -11.115 2.264 -2.320 1.00 97.81 186 ALA A N 1
ATOM 1390 C CA . ALA A 1 186 ? -9.869 2.932 -2.677 1.00 97.81 186 ALA A CA 1
ATOM 1391 C C . ALA A 1 186 ? -10.055 4.455 -2.701 1.00 97.81 186 ALA A C 1
ATOM 1393 O O . ALA A 1 186 ? -11.060 4.951 -3.213 1.00 97.81 186 ALA A O 1
ATOM 1394 N N . ILE A 1 187 ? -9.076 5.200 -2.184 1.00 97.94 187 ILE A N 1
ATOM 1395 C CA . ILE A 1 187 ? -9.080 6.669 -2.208 1.00 97.94 187 ILE A CA 1
ATOM 1396 C C . ILE A 1 187 ? -7.754 7.239 -2.701 1.00 97.94 187 ILE A C 1
ATOM 1398 O O . ILE A 1 187 ? -6.689 6.658 -2.483 1.00 97.94 187 ILE A O 1
ATOM 1402 N N . GLU A 1 188 ? -7.827 8.411 -3.326 1.00 97.69 188 GLU A N 1
ATOM 1403 C CA . GLU A 1 188 ? -6.661 9.186 -3.739 1.00 97.69 188 GLU A CA 1
ATOM 1404 C C . GLU A 1 188 ? -6.339 10.297 -2.731 1.00 97.69 188 GLU A C 1
ATOM 1406 O O . GLU A 1 188 ? -7.235 10.970 -2.215 1.00 97.69 188 GLU A O 1
ATOM 1411 N N . PHE A 1 189 ? -5.049 10.504 -2.457 1.00 96.56 189 PHE A N 1
ATOM 1412 C CA . PHE A 1 189 ? -4.540 11.597 -1.624 1.00 9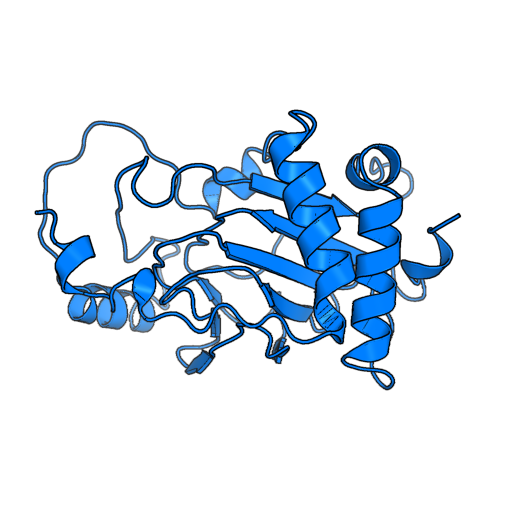6.56 189 PHE A CA 1
ATOM 1413 C C . PHE A 1 189 ? -3.084 11.927 -1.990 1.00 96.56 189 PHE A C 1
ATOM 1415 O O . PHE A 1 189 ? -2.373 11.111 -2.572 1.00 96.56 189 PHE A O 1
ATOM 1422 N N . ASN A 1 190 ? -2.605 13.125 -1.659 1.00 94.56 190 ASN A N 1
ATOM 1423 C CA . ASN A 1 190 ? -1.217 13.513 -1.903 1.00 94.56 190 ASN A CA 1
ATOM 1424 C C . ASN A 1 190 ? -0.354 13.240 -0.662 1.00 94.56 190 ASN A C 1
ATOM 1426 O O . ASN A 1 190 ? -0.289 14.065 0.248 1.00 94.56 190 ASN A O 1
ATOM 1430 N N . GLY A 1 191 ? 0.332 12.096 -0.636 1.00 91.94 191 GLY A N 1
ATOM 1431 C CA . GLY A 1 191 ? 1.166 11.694 0.501 1.00 91.94 191 GLY A CA 1
ATOM 1432 C C . GLY A 1 191 ? 2.321 12.644 0.855 1.00 91.94 191 GLY A C 1
ATOM 1433 O O . GLY A 1 191 ? 2.661 12.743 2.034 1.00 91.94 191 GLY A O 1
ATOM 1434 N N . TRP A 1 192 ? 2.882 13.407 -0.101 1.00 90.50 192 TRP A N 1
ATOM 1435 C CA . TRP A 1 192 ? 3.886 14.452 0.197 1.00 90.50 192 TRP A CA 1
ATOM 1436 C C . TRP A 1 192 ? 3.258 15.620 0.954 1.00 90.50 192 TRP A C 1
ATOM 1438 O O . TRP A 1 192 ? 3.836 16.108 1.924 1.00 90.50 192 TRP A O 1
ATOM 1448 N N . THR A 1 193 ? 2.144 16.168 0.452 1.00 90.88 193 THR A N 1
ATOM 1449 C CA . THR A 1 193 ? 1.630 17.461 0.945 1.00 90.88 193 THR A CA 1
ATOM 1450 C C . THR A 1 193 ? 0.644 17.307 2.088 1.00 90.88 193 THR A C 1
ATOM 1452 O O . THR A 1 193 ? 0.506 18.242 2.872 1.00 90.88 193 THR A O 1
ATOM 1455 N N . GLN A 1 194 ? -0.024 16.156 2.189 1.00 93.31 194 GLN A N 1
ATOM 1456 C CA . GLN A 1 194 ? -1.107 15.924 3.134 1.00 93.31 194 GLN A CA 1
ATOM 1457 C C . GLN A 1 194 ? -0.662 15.021 4.280 1.00 93.31 194 GLN A C 1
ATOM 1459 O O . GLN A 1 194 ? -0.228 13.879 4.093 1.00 93.31 194 GLN A O 1
ATOM 1464 N N . ARG A 1 195 ? -0.814 15.530 5.502 1.00 91.81 195 ARG A N 1
ATOM 1465 C CA . ARG A 1 195 ? -0.534 14.807 6.734 1.00 91.81 195 ARG A CA 1
ATOM 1466 C C . ARG A 1 195 ? -1.555 13.694 6.919 1.00 91.81 195 ARG A C 1
ATOM 1468 O O . ARG A 1 195 ? -2.761 13.946 6.983 1.00 91.81 195 ARG A O 1
ATOM 1475 N N . HIS A 1 196 ? -1.061 12.471 7.063 1.00 93.69 196 HIS A N 1
ATOM 1476 C CA . HIS A 1 196 ? -1.889 11.277 7.109 1.00 93.69 196 HIS A CA 1
ATOM 1477 C C . HIS A 1 196 ? -1.392 10.241 8.129 1.00 93.69 196 HIS A C 1
ATOM 1479 O O . HIS A 1 196 ? -0.238 10.268 8.573 1.00 93.69 196 HIS A O 1
ATOM 1485 N N . TRP A 1 197 ? -2.304 9.374 8.581 1.00 92.31 197 TRP A N 1
ATOM 1486 C CA . TRP A 1 197 ? -2.016 8.273 9.509 1.00 92.31 197 TRP A CA 1
ATOM 1487 C C . TRP A 1 197 ? -3.115 7.217 9.544 1.00 92.31 197 TRP A C 1
ATOM 1489 O O . TRP A 1 197 ? -4.234 7.442 9.089 1.00 92.31 197 TRP A O 1
ATOM 1499 N N . THR A 1 198 ? -2.801 6.068 10.139 1.00 91.25 198 THR A N 1
ATOM 1500 C CA . THR A 1 198 ? -3.759 4.98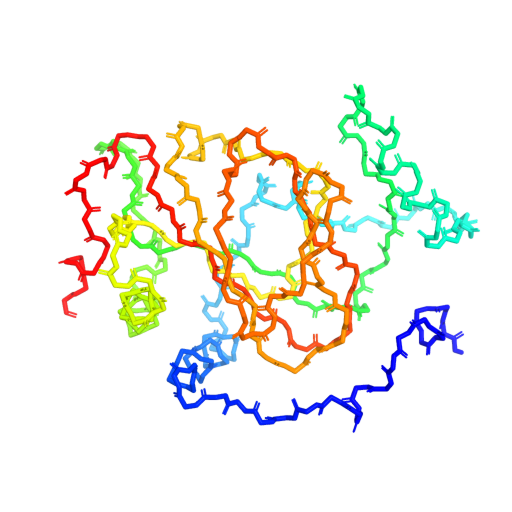4 10.378 1.00 91.25 198 THR A CA 1
ATOM 1501 C C . THR A 1 198 ? -4.361 5.132 11.775 1.00 91.25 198 THR A C 1
ATOM 1503 O O . THR A 1 198 ? -3.626 5.200 12.767 1.00 91.25 198 THR A O 1
ATOM 1506 N N . LEU A 1 199 ? -5.691 5.162 11.880 1.00 88.44 199 LEU A N 1
ATOM 1507 C CA . LEU A 1 199 ? -6.361 5.014 13.174 1.00 88.44 199 LEU A CA 1
ATOM 1508 C C . LEU A 1 199 ? -6.136 3.601 13.747 1.00 88.44 199 LEU A C 1
ATOM 1510 O O . LEU A 1 199 ? -5.782 2.689 12.997 1.00 88.44 199 LEU A O 1
ATOM 1514 N N . PRO A 1 200 ? -6.294 3.387 15.068 1.00 84.00 200 PRO A N 1
ATOM 1515 C CA . PRO A 1 200 ? -6.127 2.055 15.644 1.00 84.00 200 PRO A CA 1
ATOM 1516 C C . PRO A 1 200 ? -7.140 1.058 15.065 1.00 84.00 200 PRO A C 1
ATOM 1518 O O . PRO A 1 200 ? -8.253 1.435 14.690 1.00 84.00 200 PRO A O 1
ATOM 1521 N N . PHE A 1 201 ? -6.743 -0.210 14.996 1.00 86.69 201 PHE A N 1
ATOM 1522 C CA . PHE A 1 201 ? -7.564 -1.307 14.488 1.00 86.69 201 PHE A CA 1
ATOM 1523 C C . PHE A 1 201 ? -7.327 -2.596 15.263 1.00 86.69 201 PHE A C 1
ATOM 1525 O O . PHE A 1 201 ? -6.316 -2.747 15.946 1.00 86.69 201 PHE A O 1
ATOM 1532 N N . VAL A 1 202 ? -8.248 -3.542 15.098 1.00 83.31 202 VAL A N 1
ATOM 1533 C CA . VAL A 1 202 ? -8.110 -4.925 15.567 1.00 83.31 202 VAL A CA 1
ATOM 1534 C C . VAL A 1 202 ? -8.410 -5.862 14.401 1.00 83.31 202 VAL A C 1
ATOM 1536 O O . VAL A 1 202 ? -9.384 -5.648 13.681 1.00 83.31 202 VAL A O 1
ATOM 1539 N N . GLY A 1 203 ? -7.589 -6.899 14.221 1.00 88.06 203 GLY A N 1
ATOM 1540 C CA . GLY A 1 203 ? -7.741 -7.914 13.173 1.00 88.06 203 GLY A CA 1
ATOM 1541 C C . GLY A 1 203 ? -6.597 -7.940 12.156 1.00 88.06 203 GLY A C 1
ATOM 1542 O O . GLY A 1 203 ? -5.542 -7.345 12.363 1.00 88.06 203 GLY A O 1
ATOM 1543 N N . GLU A 1 204 ? -6.821 -8.656 11.057 1.00 91.31 204 GLU A N 1
ATOM 1544 C CA . GLU A 1 204 ? -5.902 -8.776 9.924 1.00 91.31 204 GLU A CA 1
ATOM 1545 C C . GLU A 1 204 ? -6.135 -7.612 8.954 1.00 91.31 204 GLU A C 1
ATOM 1547 O O . GLU A 1 204 ? -7.178 -7.549 8.301 1.00 91.31 204 GLU A O 1
ATOM 1552 N N . ARG A 1 205 ? -5.160 -6.706 8.835 1.00 93.62 205 ARG A N 1
ATOM 1553 C CA . ARG A 1 205 ? -5.232 -5.536 7.954 1.00 93.62 205 ARG A CA 1
ATOM 1554 C C . ARG A 1 205 ? -4.032 -5.483 7.021 1.00 93.62 205 ARG A C 1
ATOM 1556 O O . ARG A 1 205 ? -2.916 -5.179 7.444 1.00 93.62 205 ARG A O 1
ATOM 1563 N N . TYR A 1 206 ? -4.281 -5.648 5.731 1.00 96.88 206 TYR A N 1
ATOM 1564 C CA . TYR A 1 206 ? -3.334 -5.267 4.688 1.00 96.88 206 TYR A CA 1
ATOM 1565 C C . TYR A 1 206 ? -3.684 -3.888 4.131 1.00 96.88 206 TYR A C 1
ATOM 1567 O O . TYR A 1 206 ? -4.853 -3.503 4.113 1.00 96.88 206 TYR A O 1
ATOM 1575 N N . SER A 1 207 ? -2.696 -3.150 3.629 1.00 98.00 207 SER A N 1
ATOM 1576 C CA . SER A 1 207 ? -2.968 -2.021 2.734 1.00 98.00 207 SER A CA 1
ATOM 1577 C C . SER A 1 207 ? -1.911 -1.869 1.650 1.00 98.00 207 SER A C 1
ATOM 1579 O O . SER A 1 207 ? -0.710 -2.008 1.908 1.00 98.00 207 SER A O 1
ATOM 1581 N N . LEU A 1 208 ? -2.377 -1.543 0.448 1.00 98.62 208 LEU A N 1
ATOM 1582 C CA . LEU A 1 208 ? -1.550 -1.192 -0.702 1.00 98.62 208 LEU A CA 1
ATOM 1583 C C . LEU A 1 208 ? -1.606 0.317 -0.902 1.00 98.62 208 LEU A C 1
ATOM 1585 O O . LEU A 1 208 ? -2.685 0.900 -0.810 1.00 98.62 208 LEU A O 1
ATOM 1589 N N . VAL A 1 209 ? -0.451 0.929 -1.157 1.00 98.00 209 VAL A N 1
ATOM 1590 C CA . VAL A 1 209 ? -0.337 2.343 -1.535 1.00 98.00 209 VAL A CA 1
ATOM 1591 C C . VAL A 1 209 ? 0.409 2.416 -2.858 1.00 98.00 209 VAL A C 1
ATOM 1593 O O . VAL A 1 209 ? 1.596 2.093 -2.885 1.00 98.00 209 VAL A O 1
ATOM 1596 N N . TRP A 1 210 ? -0.263 2.812 -3.934 1.00 98.19 210 TRP A N 1
ATOM 1597 C CA . TRP A 1 210 ? 0.331 3.003 -5.259 1.00 98.19 210 TRP A CA 1
ATOM 1598 C C . TRP A 1 210 ? 0.755 4.459 -5.435 1.00 98.19 210 TRP A C 1
ATOM 1600 O O . TRP A 1 210 ? -0.014 5.366 -5.115 1.00 98.19 210 TRP A O 1
ATOM 1610 N N . PHE A 1 211 ? 1.978 4.684 -5.907 1.00 96.50 211 PHE A N 1
ATOM 1611 C CA . PHE A 1 211 ? 2.546 6.011 -6.146 1.00 96.50 211 PHE A CA 1
ATOM 1612 C C . PHE A 1 211 ? 3.731 5.926 -7.118 1.00 96.50 211 PHE A C 1
ATOM 1614 O O . PHE A 1 211 ? 4.322 4.864 -7.308 1.00 96.50 211 PHE A O 1
ATOM 1621 N N . THR A 1 212 ? 4.117 7.060 -7.694 1.00 95.88 212 THR A N 1
ATOM 1622 C CA . THR A 1 212 ? 5.314 7.187 -8.537 1.00 95.88 212 THR A CA 1
ATOM 1623 C C . THR A 1 212 ? 6.306 8.117 -7.843 1.00 95.88 212 THR A C 1
ATOM 1625 O O . THR A 1 212 ? 6.009 9.307 -7.747 1.00 95.88 212 THR A O 1
ATOM 1628 N N . PRO A 1 213 ? 7.455 7.628 -7.332 1.00 93.50 213 PRO A N 1
ATOM 1629 C CA . PRO A 1 213 ? 8.539 8.457 -6.813 1.00 93.50 213 PRO A CA 1
ATOM 1630 C C . PRO A 1 213 ? 9.033 9.478 -7.839 1.00 93.50 213 PRO A C 1
ATOM 1632 O O . PRO A 1 213 ? 9.046 9.208 -9.040 1.00 93.50 213 PRO A O 1
ATOM 1635 N N . LYS A 1 214 ? 9.558 10.610 -7.360 1.00 91.06 214 LYS A N 1
ATOM 1636 C CA . LYS A 1 214 ? 10.256 11.568 -8.229 1.00 91.06 214 LYS A CA 1
ATOM 1637 C C . LYS A 1 214 ? 11.460 10.916 -8.898 1.00 91.06 214 LYS A C 1
ATOM 1639 O O . LYS A 1 214 ? 12.294 10.328 -8.211 1.00 91.06 214 LYS A O 1
ATOM 1644 N N . GLY A 1 215 ? 11.586 11.070 -10.210 1.00 91.12 215 GLY A N 1
ATOM 1645 C CA . GLY A 1 215 ? 12.580 10.376 -11.031 1.00 91.12 215 GLY A CA 1
ATOM 1646 C C . GLY A 1 215 ? 12.138 8.993 -11.528 1.00 91.12 215 GLY A C 1
ATOM 1647 O O . GLY A 1 215 ? 12.984 8.242 -12.010 1.00 91.12 215 GLY A O 1
ATOM 1648 N N . CYS A 1 216 ? 10.860 8.629 -11.374 1.00 93.19 216 CYS A N 1
ATOM 1649 C CA . CYS A 1 216 ? 10.218 7.46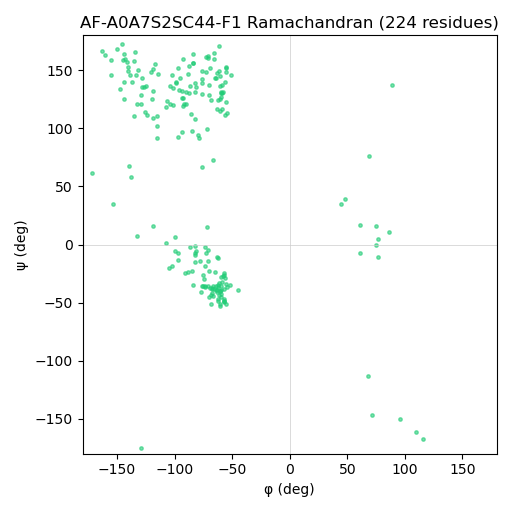4 -12.005 1.00 93.19 216 CYS A CA 1
ATOM 1650 C C . CYS A 1 216 ? 9.048 7.867 -12.926 1.00 93.19 216 CYS A C 1
ATOM 1652 O O . CYS A 1 216 ? 8.208 7.034 -13.257 1.00 93.19 216 CYS A O 1
ATOM 1654 N N . GLU A 1 217 ? 8.947 9.141 -13.308 1.00 92.56 217 GLU A N 1
ATOM 1655 C CA . GLU A 1 217 ? 7.882 9.645 -14.172 1.00 92.56 217 GLU A CA 1
ATOM 1656 C C . GLU A 1 217 ? 7.892 8.914 -15.529 1.00 92.56 217 GLU A C 1
ATOM 1658 O O . GLU A 1 217 ? 8.943 8.760 -16.152 1.00 92.56 217 GLU A O 1
ATOM 1663 N N . GLY A 1 218 ? 6.725 8.440 -15.978 1.00 92.31 218 GLY A N 1
ATOM 1664 C CA . GLY A 1 218 ? 6.592 7.633 -17.198 1.00 92.31 218 GLY A CA 1
ATOM 1665 C C . GLY A 1 218 ? 7.035 6.167 -17.071 1.00 92.31 218 GLY A C 1
ATOM 1666 O O . GLY A 1 218 ? 7.027 5.460 -18.072 1.00 92.31 218 GLY A O 1
ATOM 1667 N N . VAL A 1 219 ? 7.413 5.691 -15.877 1.00 94.38 219 VAL A N 1
ATOM 1668 C CA . VAL A 1 219 ? 7.626 4.258 -15.611 1.00 94.38 219 VAL A CA 1
ATOM 1669 C C . VAL A 1 219 ? 6.331 3.657 -15.076 1.00 94.38 219 VAL A C 1
ATOM 1671 O O . VAL A 1 219 ? 5.873 4.043 -14.004 1.00 94.38 219 VAL A O 1
ATOM 1674 N N . HIS A 1 220 ? 5.756 2.676 -15.768 1.00 95.62 220 HIS A N 1
ATOM 1675 C CA . HIS A 1 220 ? 4.530 2.011 -15.322 1.00 95.62 220 HIS A CA 1
ATOM 1676 C C . HIS A 1 220 ? 4.864 0.662 -14.681 1.00 95.62 220 HIS A C 1
ATOM 1678 O O . HIS A 1 220 ? 5.442 -0.225 -15.307 1.00 95.62 220 HIS A O 1
ATOM 1684 N N . GLY A 1 221 ? 4.516 0.480 -13.405 1.00 95.56 221 GLY A N 1
ATOM 1685 C CA . GLY A 1 221 ? 4.959 -0.681 -12.625 1.00 95.56 221 GLY A CA 1
ATOM 1686 C C . GLY A 1 221 ? 4.417 -2.025 -13.128 1.00 95.56 221 GLY A C 1
ATOM 1687 O O . GLY A 1 221 ? 5.061 -3.061 -12.944 1.00 95.56 221 GLY A O 1
ATOM 1688 N N . ILE A 1 222 ? 3.287 -2.003 -13.843 1.00 96.19 222 ILE A N 1
ATOM 1689 C CA . ILE A 1 222 ? 2.734 -3.166 -14.547 1.00 96.19 222 ILE A CA 1
ATOM 1690 C C . ILE A 1 222 ? 3.670 -3.687 -15.652 1.00 96.19 222 ILE A C 1
ATOM 1692 O O . ILE A 1 222 ? 3.777 -4.896 -15.832 1.00 96.19 222 ILE A O 1
ATOM 1696 N N . GLU A 1 223 ? 4.410 -2.814 -16.341 1.00 95.44 223 GLU A N 1
ATOM 1697 C CA . GLU A 1 223 ? 5.325 -3.188 -17.436 1.00 95.44 223 GLU A CA 1
ATOM 1698 C C . GLU A 1 223 ? 6.602 -3.876 -16.929 1.00 95.44 223 GLU A C 1
ATOM 1700 O O . GLU A 1 223 ? 7.290 -4.581 -17.667 1.00 95.44 223 GLU A O 1
ATOM 1705 N N . LEU A 1 224 ? 6.905 -3.714 -15.638 1.00 92.94 224 LEU A N 1
ATOM 1706 C CA . LEU A 1 224 ? 8.002 -4.400 -14.955 1.00 92.94 224 LEU A CA 1
ATOM 1707 C C . LEU A 1 224 ? 7.645 -5.858 -14.606 1.00 92.94 224 LEU A C 1
ATOM 1709 O O . LEU A 1 224 ? 8.529 -6.642 -14.251 1.00 92.94 224 LEU A O 1
ATOM 1713 N N . CYS A 1 225 ? 6.361 -6.224 -14.689 1.00 88.75 225 CYS A N 1
ATOM 1714 C CA . CYS A 1 225 ? 5.849 -7.550 -14.360 1.00 88.75 225 CYS A CA 1
ATOM 1715 C C . CYS A 1 225 ? 5.991 -8.498 -15.561 1.00 88.75 225 CYS A C 1
ATOM 1717 O O . CYS A 1 225 ? 5.139 -8.517 -16.451 1.00 88.75 225 CYS A O 1
ATOM 1719 N N . LYS A 1 226 ? 7.060 -9.298 -15.563 1.00 69.50 226 LYS A N 1
ATOM 1720 C CA . LYS A 1 226 ? 7.279 -10.375 -16.545 1.00 69.50 226 LYS A CA 1
ATOM 1721 C C . LYS A 1 226 ? 6.323 -11.553 -16.326 1.00 69.50 226 LYS A C 1
ATOM 1723 O O . LYS A 1 226 ? 5.990 -11.828 -15.153 1.00 69.50 226 LYS A O 1
#

Nearest PDB structures (foldseek):
  4nii-assembly1_A  TM=6.023E-01  e=2.899E-04  Escherichia coli
  2q30-assembly1_A  TM=5.419E-01  e=4.504E-02  Oleidesulfovibrio alaskensis G20
  8hfb-assembly1_B  TM=4.869E-01  e=1.716E-01  Bacillus subtilis
  4e2q-assembly1_B  TM=3.451E-01  e=4.271E-01  Arabidopsis thaliana

Sequence (226 aa):
KTVAESLFPSIGSVDSKVPLLYEKVLNLLRKADTSELWPTTTPKRQLVMISTNEDEKENDTCLSAALIKAQSNSGTRASAYTFKEGQGGASGSFSVGAMPGVQCEQPKGNTLFPELMKAAFELEIALCPNREPSSTIAVNRNAQFRPHVDNGAGAGQSTSLIVGMGTYVGGELMVEGKKHDIRYEAIEFNGWTQRHWTLPFVGERYSLVWFTPKGCEGVHGIELCK

Solvent-accessible surface area (backbone atoms only — not comparable to full-atom values): 12996 Å² total; per-residue (Å²): 137,61,76,70,74,76,74,53,79,60,76,89,76,49,82,80,80,71,59,77,86,47,45,68,44,54,53,40,50,52,49,43,62,74,59,76,70,60,58,82,50,49,69,78,56,44,68,45,29,79,72,72,73,86,90,79,82,93,72,94,69,51,71,67,59,27,49,54,45,47,69,66,46,81,87,52,89,67,65,52,72,86,76,74,78,72,69,51,68,61,67,32,44,50,37,27,44,63,58,46,55,98,84,46,79,59,39,66,39,44,77,76,36,46,68,44,48,39,44,50,39,54,42,47,47,72,75,43,73,85,56,84,68,38,14,22,33,41,44,31,34,39,62,45,36,42,72,40,54,45,57,71,65,35,56,58,41,46,69,23,38,36,34,26,46,78,57,56,42,75,49,28,40,33,47,74,84,44,80,35,80,22,78,81,37,74,48,75,47,46,43,54,85,39,47,30,28,40,45,75,52,45,64,48,38,35,36,45,36,36,27,24,37,45,74,32,80,94,40,46,28,55,80,73,50,127

Secondary structure (DSSP, 8-state):
--GGGGTS--GGGS--PPPHHHHHHHHHHHHHHHTS-PPPPPHHHHHHB----S--------HHHHHHHHHH-SS----S----TTSS---EEEEEE--SSTTSPPPTHHHH-HHHHHHHHHHHHHH-TTSPPPSEEEEEES--B-SB---GGGTTPPPEEEEEEEEEEE-PEEETTEEE--BS--EEE-TTTS-EEEPPEEEEEEEEEEE--TT-TT--GGGG--

Radius of gyration: 17.33 Å; Cα contacts (8 Å, |Δi|>4): 400; chains: 1; bounding box: 42×40×50 Å

pLDDT: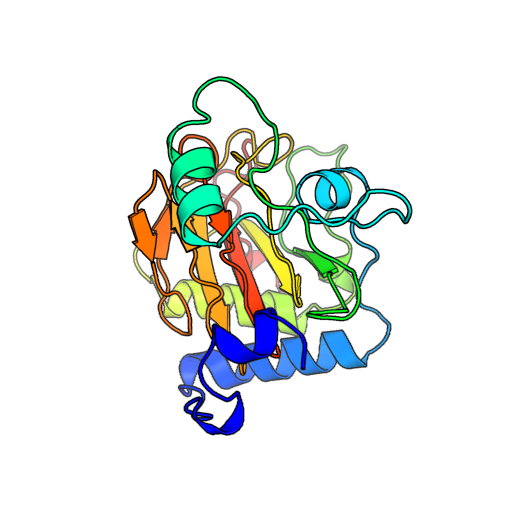 mean 79.41, std 21.7, range [31.69, 98.69]